Protein AF-0000000076983860 (afdb_homodimer)

Structure (mmCIF, N/CA/C/O backbone):
data_AF-0000000076983860-model_v1
#
loop_
_entity.id
_entity.type
_entity.pdbx_description
1 polymer 'HIT domain-containing protein'
#
loop_
_atom_site.group_PDB
_atom_site.id
_atom_site.type_symbol
_atom_site.label_atom_id
_atom_site.label_alt_id
_atom_site.label_comp_id
_atom_site.label_asym_id
_atom_site.label_entity_id
_atom_site.label_seq_id
_atom_site.pdbx_PDB_ins_code
_atom_site.Cartn_x
_atom_site.Cartn_y
_atom_site.Cartn_z
_atom_site.occupancy
_atom_site.B_iso_or_equiv
_atom_site.auth_seq_id
_atom_site.auth_comp_id
_atom_site.auth_asym_id
_atom_site.auth_atom_id
_atom_site.pdbx_PDB_model_num
ATOM 1 N N . MET A 1 1 ? -52.562 104.375 -36.062 1 21.78 1 MET A N 1
ATOM 2 C CA . MET A 1 1 ? -51.406 104.875 -36.75 1 21.78 1 MET A CA 1
ATOM 3 C C . MET A 1 1 ? -50.375 105.375 -35.75 1 21.78 1 MET A C 1
ATOM 5 O O . MET A 1 1 ? -49.375 106 -36.156 1 21.78 1 MET A O 1
ATOM 9 N N . ALA A 1 2 ? -50.594 105.188 -34.469 1 21.95 2 ALA A N 1
ATOM 10 C CA . ALA A 1 2 ? -49.75 106.125 -33.781 1 21.95 2 ALA A CA 1
ATOM 11 C C . ALA A 1 2 ? -48.312 105.625 -33.656 1 21.95 2 ALA A C 1
ATOM 13 O O . ALA A 1 2 ? -48.062 104.438 -33.594 1 21.95 2 ALA A O 1
ATOM 14 N N . SER A 1 3 ? -47.188 106.438 -33.625 1 19.23 3 SER A N 1
ATOM 15 C CA . SER A 1 3 ? -45.844 106.688 -34.156 1 19.23 3 SER A CA 1
ATOM 16 C C . SER A 1 3 ? -44.75 106.25 -33.188 1 19.23 3 SER A C 1
ATOM 18 O O . SER A 1 3 ? -43.656 105.938 -33.625 1 19.23 3 SER A O 1
ATOM 20 N N . ILE A 1 4 ? -44.781 106 -31.812 1 23.69 4 ILE A N 1
ATOM 21 C CA . ILE A 1 4 ? -43.781 106.812 -31.109 1 23.69 4 ILE A CA 1
ATOM 22 C C . ILE A 1 4 ? -42.438 106.062 -31.125 1 23.69 4 ILE A C 1
ATOM 24 O O . ILE A 1 4 ? -42.375 104.875 -30.797 1 23.69 4 ILE A O 1
ATOM 28 N N . GLY A 1 5 ? -41.188 106.562 -31.594 1 20.28 5 GLY A N 1
ATOM 29 C CA . GLY A 1 5 ? -39.875 106.438 -32.25 1 20.28 5 GLY A CA 1
ATOM 30 C C . GLY A 1 5 ? -38.75 106.188 -31.266 1 20.28 5 GLY A C 1
ATOM 31 O O . GLY A 1 5 ? -37.594 106.125 -31.656 1 20.28 5 GLY A O 1
ATOM 32 N N . MET A 1 6 ? -38.844 105.875 -29.953 1 19.97 6 MET A N 1
ATOM 33 C CA . MET A 1 6 ? -37.812 106.562 -29.188 1 19.97 6 MET A CA 1
ATOM 34 C C . MET A 1 6 ? -36.438 105.938 -29.469 1 19.97 6 MET A C 1
ATOM 36 O O . MET A 1 6 ? -36.312 104.688 -29.531 1 19.97 6 MET A O 1
ATOM 40 N N . SER A 1 7 ? -35.25 106.625 -29.609 1 18.78 7 SER A N 1
ATOM 41 C CA . SER A 1 7 ? -33.969 106.938 -30.25 1 18.78 7 SER A CA 1
ATOM 42 C C . SER A 1 7 ? -32.812 106.25 -29.547 1 18.78 7 SER A C 1
ATOM 44 O O . SER A 1 7 ? -32 105.625 -30.172 1 18.78 7 SER A O 1
ATOM 46 N N . CYS A 1 8 ? -32.188 106.75 -28.375 1 17.66 8 CYS A N 1
ATOM 47 C CA . CYS A 1 8 ? -30.875 107.375 -28.406 1 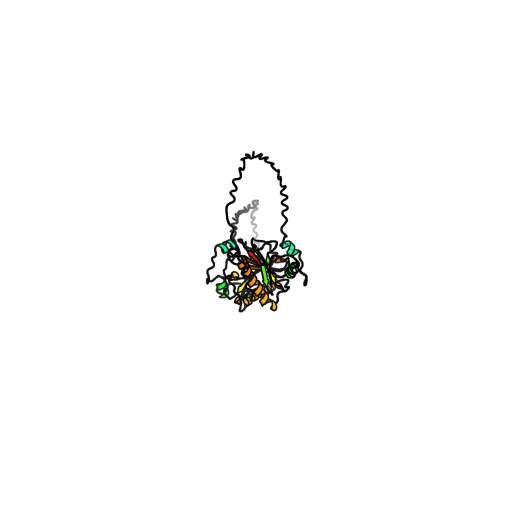17.66 8 CYS A CA 1
ATOM 48 C C . CYS A 1 8 ? -29.781 106.312 -28.172 1 17.66 8 CYS A C 1
ATOM 50 O O . CYS A 1 8 ? -28.828 106.25 -28.953 1 17.66 8 CYS A O 1
ATOM 52 N N . VAL A 1 9 ? -29.234 106 -26.812 1 20.14 9 VAL A N 1
ATOM 53 C CA . VAL A 1 9 ? -28 106.625 -26.391 1 20.14 9 VAL A CA 1
ATOM 54 C C . VAL A 1 9 ? -26.844 105.625 -26.531 1 20.14 9 VAL A C 1
ATOM 56 O O . VAL A 1 9 ? -27 104.438 -26.281 1 20.14 9 VAL A O 1
ATOM 59 N N . LYS A 1 10 ? -25.578 105.938 -27 1 18.94 10 LYS A N 1
ATOM 60 C CA . LYS A 1 10 ? -24.359 105.688 -27.75 1 18.94 10 LYS A CA 1
ATOM 61 C C . LYS A 1 10 ? -23.266 105.125 -26.828 1 18.94 10 LYS A C 1
ATOM 63 O O . LYS A 1 10 ? -22.156 104.812 -27.281 1 18.94 10 LYS A O 1
ATOM 68 N N . PHE A 1 11 ? -23.359 104.812 -25.438 1 20.78 11 PHE A N 1
ATOM 69 C CA . PHE A 1 11 ? -22.125 105.125 -24.75 1 20.78 11 PHE A CA 1
ATOM 70 C C . PHE A 1 11 ? -21.016 104.188 -25.109 1 20.78 11 PHE A C 1
ATOM 72 O O . PHE A 1 11 ? -21.234 102.938 -25.172 1 20.78 11 PHE A O 1
ATOM 79 N N . GLY A 1 12 ? -19.625 104.5 -25.5 1 19.03 12 GLY A N 1
ATOM 80 C CA . GLY A 1 12 ? -18.438 104.25 -26.312 1 19.03 12 GLY A CA 1
ATOM 81 C C . GLY A 1 12 ? -17.406 103.375 -25.641 1 19.03 12 GLY A C 1
ATOM 82 O O . GLY A 1 12 ? -16.672 102.688 -26.297 1 19.03 12 GLY A O 1
ATOM 83 N N . LYS A 1 13 ? -16.953 103.5 -24.25 1 19.94 13 LYS A N 1
ATOM 84 C CA . LYS A 1 13 ? -15.531 103.688 -24.031 1 19.94 13 LYS A CA 1
ATOM 85 C C . LYS A 1 13 ? -14.742 102.438 -24.125 1 19.94 13 LYS A C 1
ATOM 87 O O . LYS A 1 13 ? -15.273 101.312 -23.844 1 19.94 13 LYS A O 1
ATOM 92 N N . LYS A 1 14 ? -13.289 102.375 -24.422 1 21.11 14 LYS A N 1
ATOM 93 C CA . LYS A 1 14 ? -12.164 101.812 -25.156 1 21.11 14 LYS A CA 1
ATOM 94 C C . LYS A 1 14 ? -11.328 100.938 -24.266 1 21.11 14 LYS A C 1
ATOM 96 O O . LYS A 1 14 ? -10.375 100.312 -24.734 1 21.11 14 LYS A O 1
ATOM 101 N N . LEU A 1 15 ? -11.594 100.438 -22.938 1 23.38 15 LEU A N 1
ATOM 102 C CA . LEU A 1 15 ? -10.328 100.438 -22.219 1 23.38 15 LEU A CA 1
ATOM 103 C C . LEU A 1 15 ? -9.438 99.312 -22.719 1 23.38 15 LEU A C 1
ATOM 105 O O . LEU A 1 15 ? -9.914 98.188 -22.953 1 23.38 15 LEU A O 1
ATOM 109 N N . ARG A 1 16 ? -8.031 99.438 -22.859 1 21.0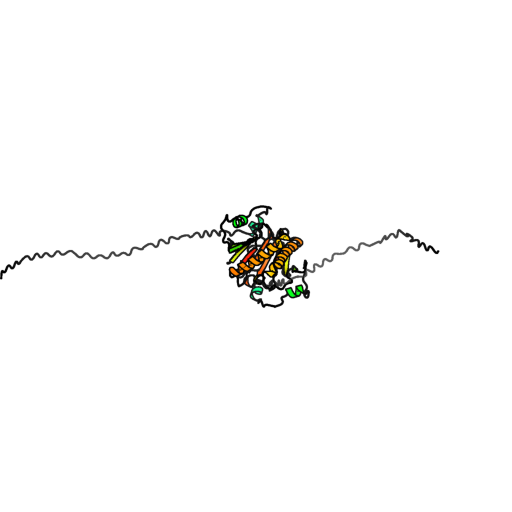6 16 ARG A N 1
ATOM 110 C CA . ARG A 1 16 ? -6.785 99.062 -23.531 1 21.06 16 ARG A CA 1
ATOM 111 C C . ARG A 1 16 ? -6.102 97.938 -22.797 1 21.06 16 ARG A C 1
ATOM 113 O O . ARG A 1 16 ? -5.008 97.5 -23.188 1 21.06 16 ARG A O 1
ATOM 120 N N . PHE A 1 17 ? -6.766 97 -22.031 1 23.41 17 PHE A N 1
ATOM 121 C CA . PHE A 1 17 ? -5.832 96.375 -21.094 1 23.41 17 PHE A CA 1
ATOM 122 C C . PHE A 1 17 ? -4.766 95.562 -21.844 1 23.41 17 PHE A C 1
ATOM 124 O O . PHE A 1 17 ? -5.066 94.875 -22.812 1 23.41 17 PHE A O 1
ATOM 131 N N . LEU A 1 18 ? -3.459 95.625 -21.375 1 22.73 18 LEU A N 1
ATOM 132 C CA . LEU A 1 18 ? -2.059 95.5 -21.766 1 22.73 18 LEU A CA 1
ATOM 133 C C . LEU A 1 18 ? -1.664 94.062 -21.828 1 22.73 18 LEU A C 1
ATOM 135 O O . LEU A 1 18 ? -2.277 93.188 -21.172 1 22.73 18 LEU A O 1
ATOM 139 N N . THR A 1 19 ? -0.428 93.625 -22.344 1 21.06 19 THR A N 1
ATOM 140 C CA . THR A 1 19 ? 0.306 92.75 -23.234 1 21.06 19 THR A CA 1
ATOM 141 C C . THR A 1 19 ? 0.943 91.625 -22.453 1 21.06 19 THR A C 1
ATOM 143 O O . THR A 1 19 ? 1.207 90.562 -23 1 21.06 19 THR A O 1
ATOM 146 N N . CYS A 1 20 ? 1.153 91.5 -21.062 1 23.62 20 CYS A N 1
ATOM 147 C CA . CYS A 1 20 ? 2.533 91.125 -20.812 1 23.62 20 CYS A CA 1
ATOM 148 C C . CYS A 1 20 ? 2.738 89.625 -21.094 1 23.62 20 CYS A C 1
ATOM 150 O O . CYS A 1 20 ? 1.884 88.812 -20.766 1 23.62 20 CYS A O 1
ATOM 152 N N . THR A 1 21 ? 3.918 89 -21.672 1 22.59 21 THR A N 1
ATOM 153 C CA . THR A 1 21 ? 4.477 87.938 -22.516 1 22.59 21 THR A CA 1
ATOM 154 C C . THR A 1 21 ? 4.781 86.688 -21.688 1 22.59 21 THR A C 1
ATOM 156 O O . THR A 1 21 ? 4.559 85.562 -22.141 1 22.59 21 THR A O 1
ATOM 159 N N . SER A 1 22 ? 5.488 86.688 -20.469 1 23.56 22 SER A N 1
ATOM 160 C CA . SER A 1 22 ? 6.715 85.875 -20.438 1 23.56 22 SER A CA 1
ATOM 161 C C . SER A 1 22 ? 6.406 84.375 -20.297 1 23.56 22 SER A C 1
ATOM 163 O O . SER A 1 22 ? 5.312 84 -19.875 1 23.56 22 SER A O 1
ATOM 165 N N . SER A 1 23 ? 7.59 83.312 -20.422 1 25.34 23 SER A N 1
ATOM 166 C CA . SER A 1 23 ? 8.086 82.062 -20.953 1 25.34 23 SER A CA 1
ATOM 167 C C . SER A 1 23 ? 7.969 80.938 -19.922 1 25.34 23 SER A C 1
ATOM 169 O O . SER A 1 23 ? 8.289 79.812 -20.203 1 25.34 23 SER A O 1
ATOM 171 N N . LEU A 1 24 ? 7.559 81.062 -18.625 1 27.59 24 LEU A N 1
ATOM 172 C CA . LEU A 1 24 ? 8.227 80.25 -17.625 1 27.59 24 LEU A CA 1
ATOM 173 C C . LEU A 1 24 ? 7.738 78.812 -17.672 1 27.59 24 LEU A C 1
ATOM 175 O O . LEU A 1 24 ? 6.762 78.438 -17.016 1 27.59 24 LEU A O 1
ATOM 179 N N . ARG A 1 25 ? 7.48 78 -18.703 1 24.89 25 ARG A N 1
ATOM 180 C CA . ARG A 1 25 ? 6.648 76.812 -18.438 1 24.89 25 ARG A CA 1
ATOM 181 C C . ARG A 1 25 ? 7.465 75.75 -17.797 1 24.89 25 ARG A C 1
ATOM 183 O O . ARG A 1 25 ? 8.008 74.875 -18.5 1 24.89 25 ARG A O 1
ATOM 190 N N . SER A 1 26 ? 8.492 76.062 -16.781 1 28.14 26 SER A N 1
ATOM 191 C CA . SER A 1 26 ? 9.398 74.938 -16.516 1 28.14 26 SER A CA 1
ATOM 192 C C . SER A 1 26 ? 8.648 73.75 -15.961 1 28.14 26 SER A C 1
ATOM 194 O O . SER A 1 26 ? 7.695 73.875 -15.195 1 28.14 26 SER A O 1
ATOM 196 N N . ILE A 1 27 ? 8.758 72.5 -16.594 1 28 27 ILE A N 1
ATOM 197 C CA . ILE A 1 27 ? 8.227 71.125 -16.578 1 28 27 ILE A CA 1
ATOM 198 C C . ILE A 1 27 ? 8.719 70.375 -15.336 1 28 27 ILE A C 1
ATOM 200 O O . ILE A 1 27 ? 9.922 70.25 -15.117 1 28 27 ILE A O 1
ATOM 204 N N . PRO A 1 28 ? 8.156 70.688 -14.117 1 26.52 28 PRO A N 1
ATOM 205 C CA . PRO A 1 28 ? 8.742 70.062 -12.914 1 26.52 28 PRO A CA 1
ATOM 206 C C . PRO A 1 28 ? 8.938 68.562 -13.039 1 26.52 28 PRO A C 1
ATOM 208 O O . PRO A 1 28 ? 8.242 67.938 -13.812 1 26.52 28 PRO A O 1
ATOM 211 N N . ILE A 1 29 ? 10.195 68 -12.719 1 28.97 29 ILE A N 1
ATOM 212 C CA . ILE A 1 29 ? 10.961 66.75 -12.594 1 28.97 29 ILE A CA 1
ATOM 213 C C . ILE A 1 29 ? 10.273 65.812 -11.602 1 28.97 29 ILE A C 1
ATOM 215 O O . ILE A 1 29 ? 10.156 66.125 -10.422 1 28.97 29 ILE A O 1
ATOM 219 N N . VAL A 1 30 ? 9.07 65.25 -11.797 1 27.11 30 VAL A N 1
ATOM 220 C CA . VAL A 1 30 ? 8.461 64.312 -10.852 1 27.11 30 VAL A CA 1
ATOM 221 C C . VAL A 1 30 ? 9.453 63.188 -10.484 1 27.11 30 VAL A C 1
ATOM 223 O O . VAL A 1 30 ? 10 62.531 -11.367 1 27.11 30 VAL A O 1
ATOM 226 N N . ASN A 1 31 ? 10.336 63.438 -9.492 1 24.97 31 ASN A N 1
ATOM 227 C CA . ASN A 1 31 ? 11.258 62.469 -8.867 1 24.97 31 ASN A CA 1
ATOM 228 C C . ASN A 1 31 ? 10.578 61.156 -8.555 1 24.97 31 ASN A C 1
ATOM 230 O O . ASN A 1 31 ? 9.547 61.125 -7.879 1 24.97 31 ASN A O 1
ATOM 234 N N . ARG A 1 32 ? 10.648 60.156 -9.516 1 26.55 32 ARG A N 1
ATOM 235 C CA . ARG A 1 32 ? 10.297 58.75 -9.391 1 26.55 32 ARG A CA 1
ATOM 236 C C . ARG A 1 32 ? 10.906 58.156 -8.125 1 26.55 32 ARG A C 1
ATOM 238 O O . ARG A 1 32 ? 12.125 58 -8.023 1 26.55 32 ARG A O 1
ATOM 245 N N . ILE A 1 33 ? 10.445 58.5 -6.926 1 27.06 33 ILE A N 1
ATOM 246 C CA . ILE A 1 33 ? 10.922 57.812 -5.73 1 27.06 33 ILE A CA 1
ATOM 247 C C . ILE A 1 33 ? 10.836 56.312 -5.941 1 27.06 33 ILE A C 1
ATOM 249 O O . ILE A 1 33 ? 9.75 55.75 -6.152 1 27.06 33 ILE A O 1
ATOM 253 N N . GLU A 1 34 ? 11.836 55.719 -6.598 1 31.39 34 GLU A N 1
ATOM 254 C CA . GLU A 1 34 ? 12.055 54.281 -6.617 1 31.39 34 GLU A CA 1
ATOM 255 C C . GLU A 1 34 ? 12.008 53.688 -5.211 1 31.39 34 GLU A C 1
ATOM 257 O O . GLU A 1 34 ? 12.836 54.031 -4.363 1 31.39 34 GLU A O 1
ATOM 262 N N . THR A 1 35 ? 10.82 53.719 -4.547 1 25.58 35 THR A N 1
ATOM 263 C CA . THR A 1 35 ? 10.766 52.906 -3.332 1 25.58 35 THR A CA 1
ATOM 264 C C . THR A 1 35 ? 11.398 51.531 -3.561 1 25.58 35 THR A C 1
ATOM 266 O O . THR A 1 35 ? 10.945 50.781 -4.418 1 25.58 35 THR A O 1
ATOM 269 N N . ILE A 1 36 ? 12.672 51.406 -3.396 1 29.05 36 ILE A N 1
ATOM 270 C CA . ILE A 1 36 ? 13.375 50.125 -3.266 1 29.05 36 ILE A CA 1
ATOM 271 C C . ILE A 1 36 ? 12.656 49.219 -2.258 1 29.05 36 ILE A C 1
ATOM 273 O O . ILE A 1 36 ? 12.648 49.531 -1.06 1 29.05 36 ILE A O 1
ATOM 277 N N . ALA A 1 37 ? 11.383 48.812 -2.557 1 28.02 37 ALA A N 1
ATOM 278 C CA . ALA A 1 37 ? 10.844 47.719 -1.737 1 28.02 37 ALA A CA 1
ATOM 279 C C . ALA A 1 37 ? 11.828 46.562 -1.636 1 28.02 37 ALA A C 1
ATOM 281 O O . ALA A 1 37 ? 12.156 45.906 -2.639 1 28.02 37 ALA A O 1
ATOM 282 N N . LYS A 1 38 ? 12.859 46.781 -0.871 1 30.7 38 LYS A N 1
ATOM 283 C CA . LYS A 1 38 ? 13.609 45.625 -0.41 1 30.7 38 LYS A CA 1
ATOM 284 C C . LYS A 1 38 ? 12.672 44.5 0.048 1 30.7 38 LYS A C 1
ATOM 286 O O . LYS A 1 38 ? 11.984 44.656 1.062 1 30.7 38 LYS A O 1
ATOM 291 N N . GLY A 1 39 ? 11.875 43.906 -0.888 1 30.27 39 GLY A N 1
ATOM 292 C CA . GLY A 1 39 ? 11.227 42.625 -0.586 1 30.27 39 GLY A CA 1
ATOM 293 C C . GLY A 1 39 ? 12.141 41.625 0.109 1 30.27 39 GLY A C 1
ATOM 294 O O . GLY A 1 39 ? 13.125 41.188 -0.474 1 30.27 39 GLY A O 1
ATOM 295 N N . SER A 1 40 ? 12.492 41.906 1.308 1 31.22 40 SER A N 1
ATOM 296 C CA . SER A 1 40 ? 13.078 40.781 2.031 1 31.22 40 SER A CA 1
ATOM 297 C C . SER A 1 40 ? 12.242 39.5 1.852 1 31.22 40 SER A C 1
ATOM 299 O O . SER A 1 40 ? 11.047 39.5 2.146 1 31.22 40 SER A O 1
ATOM 301 N N . ASN A 1 41 ? 12.375 38.75 0.742 1 35.22 41 ASN A N 1
ATOM 302 C CA . ASN A 1 41 ? 11.922 37.375 0.56 1 35.22 41 ASN A CA 1
ATOM 303 C C . ASN A 1 41 ? 12.117 36.562 1.827 1 35.22 41 ASN A C 1
ATOM 305 O O . ASN A 1 41 ? 13.227 36.094 2.105 1 35.22 41 ASN A O 1
ATOM 309 N N . PHE A 1 42 ? 11.602 37 2.938 1 32.34 42 PHE A N 1
ATOM 310 C CA . PHE A 1 42 ? 11.547 35.969 3.984 1 32.34 42 PHE A CA 1
ATOM 311 C C . PHE A 1 42 ? 10.758 34.75 3.514 1 32.34 42 PHE A C 1
ATOM 313 O O . PHE A 1 42 ? 9.523 34.781 3.504 1 32.34 42 PHE A O 1
ATOM 320 N N . ALA A 1 43 ? 11.031 34.219 2.361 1 37.59 43 ALA A N 1
ATOM 321 C CA . ALA A 1 43 ? 10.469 32.875 2.141 1 37.59 43 ALA A CA 1
ATOM 322 C C . ALA A 1 43 ? 10.539 32.031 3.412 1 37.59 43 ALA A C 1
ATOM 324 O O . ALA A 1 43 ? 11.617 31.609 3.818 1 37.59 43 ALA A O 1
ATOM 325 N N . THR A 1 44 ? 9.852 32.406 4.344 1 36.19 44 THR A N 1
ATOM 326 C CA . THR A 1 44 ? 9.641 31.391 5.371 1 36.19 44 THR A CA 1
ATOM 327 C C . THR A 1 44 ? 9.242 30.062 4.742 1 36.19 44 THR A C 1
ATOM 329 O O . THR A 1 44 ? 8.203 29.953 4.09 1 36.19 44 THR A O 1
ATOM 332 N N . LYS A 1 45 ? 10.148 29.391 4.066 1 42.81 45 LYS A N 1
ATOM 333 C CA . LYS A 1 45 ? 9.906 28 3.705 1 42.81 45 LYS A CA 1
ATOM 334 C C . LYS A 1 45 ? 9.141 27.281 4.809 1 42.81 45 LYS A C 1
ATOM 336 O O . LYS A 1 45 ? 9.695 27.016 5.883 1 42.81 45 LYS A O 1
ATOM 341 N N . THR A 1 46 ? 7.914 27.641 5.098 1 43.66 46 THR A N 1
ATOM 342 C CA . THR A 1 46 ? 7.168 26.766 5.992 1 43.66 46 THR A CA 1
ATOM 343 C C . THR A 1 46 ? 7.57 25.312 5.789 1 43.66 46 THR A C 1
ATOM 345 O O . THR A 1 46 ? 7.516 24.797 4.668 1 43.66 46 THR A O 1
ATOM 348 N N . LYS A 1 47 ? 8.5 24.828 6.398 1 49.31 47 LYS A N 1
ATOM 349 C CA . LYS A 1 47 ? 9.094 23.484 6.379 1 49.31 47 LYS A CA 1
ATOM 350 C C . LYS A 1 47 ? 8.008 22.406 6.426 1 49.31 47 LYS A C 1
ATOM 352 O O . LYS A 1 47 ? 7.223 22.359 7.375 1 49.31 47 LYS A O 1
ATOM 357 N N . LYS A 1 48 ? 7.438 21.953 5.383 1 57.88 48 LYS A N 1
ATOM 358 C CA . LYS A 1 48 ? 6.574 20.781 5.355 1 57.88 48 LYS A CA 1
ATOM 359 C C . LYS A 1 48 ? 6.996 19.75 6.41 1 57.88 48 LYS A C 1
ATOM 361 O O . LYS A 1 48 ? 8.188 19.5 6.59 1 57.88 48 LYS A O 1
ATOM 366 N N . PRO A 1 49 ? 5.965 19.453 7.297 1 62.22 49 PRO A N 1
ATOM 367 C CA . PRO A 1 49 ? 6.348 18.5 8.344 1 62.22 49 PRO A CA 1
ATOM 368 C C . PRO A 1 49 ? 7.176 17.344 7.805 1 62.22 49 PRO A C 1
ATOM 370 O O . PRO A 1 49 ? 6.898 16.828 6.715 1 62.22 49 PRO A O 1
ATOM 373 N N . ASP A 1 50 ? 8.281 17.094 8.438 1 87.75 50 ASP A N 1
ATOM 374 C CA . ASP A 1 50 ? 9.18 15.977 8.172 1 87.75 50 ASP A CA 1
ATOM 375 C C . ASP A 1 50 ? 8.578 14.656 8.648 1 87.75 50 ASP A C 1
ATOM 377 O O . ASP A 1 50 ? 8.672 14.312 9.828 1 87.75 50 ASP A O 1
ATOM 381 N N . GLU A 1 51 ? 7.742 13.984 7.801 1 89.56 51 GLU A N 1
ATOM 382 C CA . GLU A 1 51 ? 7.023 12.766 8.148 1 89.56 51 GLU A CA 1
ATOM 383 C C . GLU A 1 51 ? 7.969 11.719 8.727 1 89.56 51 GLU A C 1
ATOM 385 O O . GLU A 1 51 ? 7.574 10.922 9.586 1 89.56 51 GLU A O 1
ATOM 390 N N . VAL A 1 52 ? 9.164 11.711 8.289 1 94.25 52 VAL A N 1
ATOM 391 C CA . VAL A 1 52 ? 10.164 10.805 8.836 1 94.25 52 VAL A CA 1
ATOM 392 C C . VAL A 1 52 ? 10.43 11.148 10.305 1 94.25 52 VAL A C 1
ATOM 394 O O . VAL A 1 52 ? 10.414 10.273 11.164 1 94.25 52 VAL A O 1
ATOM 397 N N . LYS A 1 53 ? 10.625 12.445 10.562 1 93.19 53 LYS A N 1
ATOM 398 C CA . LYS A 1 53 ? 10.852 12.898 11.938 1 93.19 53 LYS A CA 1
ATOM 399 C C . LYS A 1 53 ? 9.633 12.633 12.812 1 93.19 53 LYS A C 1
ATOM 401 O O . LYS A 1 53 ? 9.766 12.203 13.961 1 93.19 53 LYS A O 1
ATOM 406 N N . ASN A 1 54 ? 8.469 12.93 12.211 1 93.56 54 ASN A N 1
ATOM 407 C CA . ASN A 1 54 ? 7.242 12.672 12.961 1 93.56 54 ASN A CA 1
ATOM 408 C C . ASN A 1 54 ? 7.117 11.203 13.352 1 93.56 54 ASN A C 1
ATOM 410 O O . ASN A 1 54 ? 6.746 10.883 14.484 1 93.56 54 ASN A O 1
ATOM 414 N N . ALA A 1 55 ? 7.426 10.281 12.484 1 94.25 55 ALA A N 1
ATOM 415 C CA . ALA A 1 55 ? 7.344 8.852 12.742 1 94.25 55 ALA A CA 1
ATOM 416 C C . ALA A 1 55 ? 8.344 8.43 13.82 1 94.25 55 ALA A C 1
ATOM 418 O O . ALA A 1 55 ? 8.078 7.512 14.602 1 94.25 55 ALA A O 1
ATOM 419 N N . GLN A 1 56 ? 9.406 9.156 13.898 1 91.31 56 GLN A N 1
ATOM 420 C CA . GLN A 1 56 ? 10.461 8.82 14.844 1 91.31 56 GLN A CA 1
ATOM 421 C C . GLN A 1 56 ? 10.141 9.359 16.234 1 91.31 56 GLN A C 1
ATOM 423 O O . GLN A 1 56 ? 10.68 8.875 17.234 1 91.31 56 GLN A O 1
ATOM 428 N N . THR A 1 57 ? 9.281 10.312 16.219 1 91.56 57 THR A N 1
ATOM 429 C CA . THR A 1 57 ? 9.039 10.977 17.5 1 91.56 57 THR A CA 1
ATOM 430 C C . THR A 1 57 ? 7.688 10.555 18.062 1 91.56 57 THR A C 1
ATOM 432 O O . THR A 1 57 ? 7.469 10.641 19.281 1 91.56 57 THR A O 1
ATOM 435 N N . THR A 1 58 ? 6.832 10.18 17.141 1 89.06 58 THR A N 1
ATOM 436 C CA . THR A 1 58 ? 5.523 9.727 17.594 1 89.06 58 THR A CA 1
ATOM 437 C C . THR A 1 58 ? 5.613 8.328 18.203 1 89.06 58 THR A C 1
ATOM 439 O O . THR A 1 58 ? 6.215 7.434 17.609 1 89.06 58 THR A O 1
ATOM 442 N N . GLN A 1 59 ? 5.059 8.148 19.406 1 83.81 59 GLN A N 1
ATOM 443 C CA . GLN A 1 59 ? 5.055 6.848 20.078 1 83.81 59 GLN A CA 1
ATOM 444 C C . GLN A 1 59 ? 3.66 6.223 20.047 1 83.81 59 GLN A C 1
ATOM 446 O O . GLN A 1 59 ? 2.674 6.895 20.359 1 83.81 59 GLN A O 1
ATOM 451 N N . PHE A 1 60 ? 3.656 5.078 19.672 1 82.5 60 PHE A N 1
ATOM 452 C CA . PHE A 1 60 ? 2.396 4.344 19.719 1 82.5 60 PHE A CA 1
ATOM 453 C C . PHE A 1 60 ? 2.021 3.986 21.141 1 82.5 60 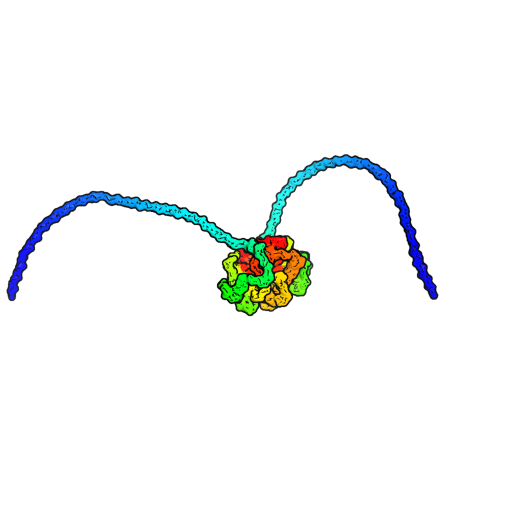PHE A C 1
ATOM 455 O O . PHE A 1 60 ? 2.82 3.393 21.875 1 82.5 60 PHE A O 1
ATOM 462 N N . LYS A 1 61 ? 0.92 4.402 21.5 1 84.5 61 LYS A N 1
ATOM 463 C CA . LYS A 1 61 ? 0.33 3.986 22.766 1 84.5 61 LYS A CA 1
ATOM 464 C C . LYS A 1 61 ? -1.043 3.355 22.562 1 84.5 61 LYS A C 1
ATOM 466 O O . LYS A 1 61 ? -1.955 4 22.031 1 84.5 61 LYS A O 1
ATOM 471 N N . PRO A 1 62 ? -1.108 2.031 22.984 1 84.06 62 PRO A N 1
ATOM 472 C CA . PRO A 1 62 ? -2.4 1.37 22.781 1 84.06 62 PRO A CA 1
ATOM 473 C C . PRO A 1 62 ? -3.562 2.145 23.406 1 84.06 62 PRO A C 1
ATOM 475 O O . PRO A 1 62 ? -3.463 2.609 24.547 1 84.06 62 PRO A O 1
ATOM 478 N N . GLY A 1 63 ? -4.559 2.357 22.594 1 82 63 GLY A N 1
ATOM 479 C CA . GLY A 1 63 ? -5.758 2.98 23.125 1 82 63 GLY A CA 1
ATOM 480 C C . GLY A 1 63 ? -5.801 4.48 22.906 1 82 63 GLY A C 1
ATOM 481 O O . GLY A 1 63 ? -6.836 5.117 23.125 1 82 63 GLY A O 1
ATOM 482 N N . ASP A 1 64 ? -4.734 5.117 22.469 1 86.69 64 ASP A N 1
ATOM 483 C CA . ASP A 1 64 ? -4.695 6.555 22.234 1 86.69 64 ASP A CA 1
ATOM 484 C C . ASP A 1 64 ? -5.562 6.941 21.031 1 86.69 64 ASP A C 1
ATOM 486 O O . ASP A 1 64 ? -5.582 6.234 20.016 1 86.69 64 ASP A O 1
ATOM 490 N N . LYS A 1 65 ? -6.258 8.031 21.297 1 88.56 65 LYS A N 1
ATOM 491 C CA . LYS A 1 65 ? -6.988 8.602 20.172 1 88.56 65 LYS A CA 1
ATOM 492 C C . LYS A 1 65 ? -6.051 9.367 19.234 1 88.56 65 LYS A C 1
ATOM 494 O O . LYS A 1 65 ? -5.07 9.969 19.688 1 88.56 65 LYS A O 1
ATOM 499 N N . THR A 1 66 ? -6.301 9.258 18 1 92.88 66 THR A N 1
ATOM 500 C CA . THR A 1 66 ? -5.547 10.016 17 1 92.88 66 THR A CA 1
ATOM 501 C C . THR A 1 66 ? -6.406 11.117 16.391 1 92.88 66 THR A C 1
ATOM 503 O O . THR A 1 66 ? -7.594 11.227 16.703 1 92.88 66 THR A O 1
ATOM 506 N N . ILE A 1 67 ? -5.84 11.953 15.625 1 91 67 ILE A N 1
ATOM 507 C CA . ILE A 1 67 ? -6.574 12.992 14.914 1 91 67 ILE A CA 1
ATOM 508 C C . ILE A 1 67 ? -7.652 12.359 14.039 1 91 67 ILE A C 1
ATOM 510 O O . ILE A 1 67 ? -8.68 12.984 13.758 1 91 67 ILE A O 1
ATOM 514 N N . PHE A 1 68 ? -7.473 11.117 13.625 1 94.75 68 PHE A N 1
ATOM 515 C CA . PHE A 1 68 ? -8.43 10.43 12.766 1 94.75 68 PHE A CA 1
ATOM 516 C C . PHE A 1 68 ? -9.695 10.078 13.539 1 94.75 68 PHE A C 1
ATOM 518 O O . PHE A 1 68 ? -10.789 10.039 12.961 1 94.75 68 PHE A O 1
ATOM 525 N N . SER A 1 69 ? -9.539 9.914 14.828 1 93.94 69 SER A N 1
ATOM 526 C CA . SER A 1 69 ? -10.719 9.734 15.664 1 93.94 69 SER A CA 1
ATOM 527 C C . SER A 1 69 ? -11.625 10.969 15.617 1 93.94 69 SER A C 1
ATOM 529 O O . SER A 1 69 ? -12.852 10.844 15.617 1 93.94 69 SER A O 1
ATOM 531 N N . LYS A 1 70 ? -11 12.07 15.547 1 94.38 70 LYS A N 1
ATOM 532 C CA . LYS A 1 70 ? -11.742 13.328 15.492 1 94.38 70 LYS A CA 1
ATOM 533 C C . LYS A 1 70 ? -12.445 13.5 14.156 1 94.38 70 LYS A C 1
ATOM 535 O O . LYS A 1 70 ? -13.531 14.078 14.086 1 94.38 70 LYS A O 1
ATOM 540 N N . ILE A 1 71 ? -11.82 13.031 13.148 1 94.62 71 ILE A N 1
ATOM 541 C CA . ILE A 1 71 ? -12.453 13.055 11.828 1 94.62 71 IL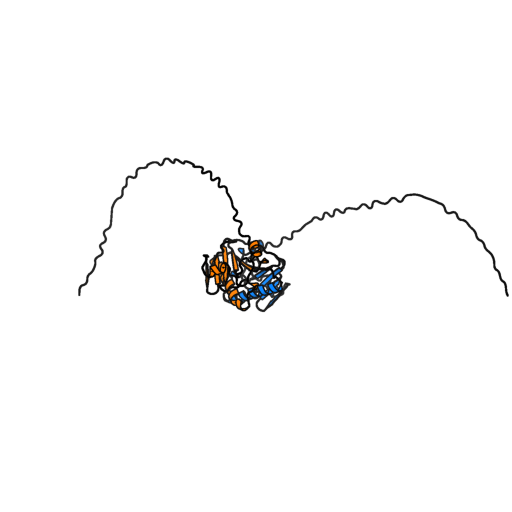E A CA 1
ATOM 542 C C . ILE A 1 71 ? -13.656 12.117 11.812 1 94.62 71 ILE A C 1
ATOM 544 O O . ILE A 1 71 ? -14.719 12.469 11.305 1 94.62 71 ILE A O 1
ATOM 548 N N . LEU A 1 72 ? -13.562 10.961 12.406 1 94.88 72 LEU A N 1
ATOM 549 C CA . LEU A 1 72 ? -14.625 9.961 12.453 1 94.88 72 LEU A CA 1
ATOM 550 C C . LEU A 1 72 ? -15.812 10.469 13.25 1 94.88 72 LEU A C 1
ATOM 552 O O . LEU A 1 72 ? -16.969 10.203 12.898 1 94.88 72 LEU A O 1
ATOM 556 N N . ASP A 1 73 ? -15.484 11.227 14.266 1 93.56 73 ASP A N 1
ATOM 557 C CA . ASP A 1 73 ? -16.578 11.719 15.094 1 93.56 73 ASP A CA 1
ATOM 558 C C . ASP A 1 73 ? -17.047 13.094 14.625 1 93.56 73 ASP A C 1
ATOM 560 O O . ASP A 1 73 ? -17.922 13.703 15.242 1 93.56 73 ASP A O 1
ATOM 564 N N . LYS A 1 74 ? -16.406 13.672 13.617 1 93.06 74 LYS A N 1
ATOM 565 C CA . LYS A 1 74 ? -16.797 14.898 12.93 1 93.06 74 LYS A CA 1
ATOM 566 C C . LYS A 1 74 ? -16.562 16.125 13.805 1 93.06 74 LYS A C 1
ATOM 568 O O . LYS A 1 74 ? -17.281 17.125 13.703 1 93.06 74 LYS A O 1
ATOM 573 N N . SER A 1 75 ? -15.586 15.969 14.641 1 93.12 75 SER A N 1
ATOM 574 C CA . SER A 1 75 ? -15.258 17.109 15.492 1 93.12 75 SER A CA 1
ATOM 575 C C . SER A 1 75 ? -14.258 18.031 14.812 1 93.12 75 SER A C 1
ATOM 577 O O . SER A 1 75 ? -14.062 19.172 15.25 1 93.12 75 SER A O 1
ATOM 579 N N . ILE A 1 76 ? -13.555 17.578 13.773 1 92.5 76 ILE A N 1
ATOM 580 C CA . ILE A 1 76 ? -12.711 18.422 12.938 1 92.5 76 ILE A CA 1
ATOM 581 C C . ILE A 1 76 ? -13.133 18.297 11.477 1 92.5 76 ILE A C 1
ATOM 583 O O . ILE A 1 76 ? -13.578 17.234 11.039 1 92.5 76 ILE A O 1
ATOM 587 N N . PRO A 1 77 ? -12.961 19.422 10.844 1 94.25 77 PRO A N 1
ATOM 588 C CA . PRO A 1 77 ? -13.367 19.375 9.438 1 94.25 77 PRO A CA 1
ATOM 589 C C . PRO A 1 77 ? -12.43 18.516 8.586 1 94.25 77 PRO A C 1
ATOM 591 O O . PRO A 1 77 ? -11.219 18.5 8.82 1 94.25 77 PRO A O 1
ATOM 594 N N . ALA A 1 78 ? -12.906 17.797 7.664 1 95.5 78 ALA A N 1
ATOM 595 C CA . ALA A 1 78 ? -12.211 17.031 6.637 1 95.5 78 ALA A CA 1
ATOM 596 C C . ALA A 1 78 ? -13.055 16.922 5.367 1 95.5 78 ALA A C 1
ATOM 598 O O . ALA A 1 78 ? -14.281 16.938 5.43 1 95.5 78 ALA A O 1
ATOM 599 N N . THR A 1 79 ? -12.43 16.938 4.234 1 97.94 79 THR A N 1
ATOM 600 C CA . THR A 1 79 ? -13.133 16.703 2.98 1 97.94 79 THR A CA 1
ATOM 601 C C . THR A 1 79 ? -13.367 15.203 2.762 1 97.94 79 THR A C 1
ATOM 603 O O . THR A 1 79 ? -12.547 14.523 2.148 1 97.94 79 THR A O 1
ATOM 606 N N . ILE A 1 80 ? -14.539 14.75 3.238 1 98.31 80 ILE A N 1
ATOM 607 C CA . ILE A 1 80 ? -14.906 13.336 3.127 1 98.31 80 ILE A CA 1
ATOM 608 C C . ILE A 1 80 ? -15.422 13.055 1.719 1 98.31 80 ILE A C 1
ATOM 610 O O . ILE A 1 80 ? -16.328 13.734 1.229 1 98.31 80 ILE A O 1
ATOM 614 N N . ILE A 1 81 ? -14.898 12.023 1.104 1 98.81 81 ILE A N 1
ATOM 615 C CA . ILE A 1 81 ? -15.242 11.766 -0.29 1 98.81 81 ILE A CA 1
ATOM 616 C C . ILE A 1 81 ? -15.859 10.375 -0.42 1 98.81 81 ILE A C 1
ATOM 618 O O . ILE A 1 81 ? -16.281 9.977 -1.507 1 98.81 81 ILE A O 1
ATOM 622 N N . TYR A 1 82 ? -15.93 9.617 0.621 1 98.88 82 TYR A N 1
ATOM 623 C CA . TYR A 1 82 ? -16.594 8.32 0.71 1 98.88 82 TYR A CA 1
ATOM 624 C C . TYR A 1 82 ? -16.969 7.996 2.152 1 98.88 82 TYR A C 1
ATOM 626 O O . TYR A 1 82 ? -16.203 8.297 3.078 1 98.88 82 TYR A O 1
ATOM 634 N N . ASP A 1 83 ? -18.078 7.391 2.336 1 98.62 83 ASP A N 1
ATOM 635 C CA . ASP A 1 83 ? -18.562 7.098 3.678 1 98.62 83 ASP A CA 1
ATOM 636 C C . ASP A 1 83 ? -19.5 5.895 3.668 1 98.62 83 ASP A C 1
ATOM 638 O O . ASP A 1 83 ? -20.562 5.922 3.023 1 98.62 83 ASP A O 1
ATOM 642 N N . ASP A 1 84 ? -19.062 4.809 4.348 1 98.5 84 ASP A N 1
ATOM 643 C CA . ASP A 1 84 ? -19.984 3.695 4.574 1 98.5 84 ASP A CA 1
ATOM 644 C C . ASP A 1 84 ? -19.844 3.15 5.992 1 98.5 84 ASP A C 1
ATOM 646 O O . ASP A 1 84 ? -19.188 3.771 6.844 1 98.5 84 ASP A O 1
ATOM 650 N N . ASN A 1 85 ? -20.453 2.066 6.32 1 98.38 85 ASN A N 1
ATOM 651 C CA . ASN A 1 85 ? -20.516 1.566 7.688 1 98.38 85 ASN A CA 1
ATOM 652 C C . ASN A 1 85 ? -19.172 0.996 8.141 1 98.38 85 ASN A C 1
ATOM 654 O O . ASN A 1 85 ? -18.938 0.801 9.336 1 98.38 85 ASN A O 1
ATOM 658 N N . LYS A 1 86 ? -18.234 0.819 7.215 1 98.75 86 LYS A N 1
ATOM 659 C CA . LYS A 1 86 ? -16.984 0.146 7.574 1 98.75 86 LYS A CA 1
ATOM 660 C C . LYS A 1 86 ? -15.805 1.112 7.523 1 98.75 86 LYS A C 1
ATOM 662 O O . LYS A 1 86 ? -14.82 0.931 8.242 1 98.75 86 LYS A O 1
ATOM 667 N N . CYS A 1 87 ? -15.883 2.137 6.637 1 98.81 87 CYS A N 1
ATOM 668 C CA . CYS A 1 87 ? -14.727 3.01 6.465 1 98.81 87 CYS A CA 1
ATOM 669 C C . CYS A 1 87 ? -15.148 4.355 5.879 1 98.81 87 CYS A C 1
ATOM 671 O O . CYS A 1 87 ? -16.297 4.543 5.504 1 98.81 87 CYS A O 1
ATOM 673 N N . ILE A 1 88 ? -14.227 5.273 5.953 1 98.75 88 ILE A N 1
ATOM 674 C CA . ILE A 1 88 ? -14.375 6.547 5.25 1 98.75 88 ILE A CA 1
ATOM 675 C C . ILE A 1 88 ? -13.117 6.832 4.43 1 98.75 88 ILE A C 1
ATOM 677 O O . ILE A 1 88 ? -12.07 6.219 4.656 1 98.75 88 ILE A O 1
ATOM 681 N N . ALA A 1 89 ? -13.266 7.695 3.457 1 98.94 89 ALA A N 1
ATOM 682 C CA . ALA A 1 89 ? -12.141 8.266 2.725 1 98.94 89 ALA A CA 1
ATOM 683 C C . ALA A 1 89 ? -12.195 9.797 2.736 1 98.94 89 ALA A C 1
ATOM 685 O O . ALA A 1 89 ? -13.281 10.383 2.648 1 98.94 89 ALA A O 1
ATOM 686 N N . PHE A 1 90 ? -11.031 10.438 2.863 1 98.81 90 PHE A N 1
ATOM 687 C CA . PHE A 1 90 ? -10.969 11.898 2.896 1 98.81 90 PHE A CA 1
ATOM 688 C C . PHE A 1 90 ? -9.656 12.398 2.311 1 98.81 90 PHE A C 1
ATOM 690 O O . PHE A 1 90 ? -8.656 11.672 2.309 1 98.81 90 PHE A O 1
ATOM 697 N N . MET A 1 91 ? -9.719 13.594 1.825 1 98.69 91 MET A N 1
ATOM 698 C CA . MET A 1 91 ? -8.539 14.18 1.201 1 98.69 91 MET A CA 1
ATOM 699 C C . MET A 1 91 ? -7.461 14.469 2.242 1 98.69 91 MET A C 1
ATOM 701 O O . MET A 1 91 ? -7.766 14.961 3.332 1 98.69 91 MET A O 1
ATOM 705 N N . ASP A 1 92 ? -6.227 14.109 1.947 1 97.69 92 ASP A N 1
ATOM 706 C CA . ASP A 1 92 ? -5.125 14.469 2.83 1 97.69 92 ASP A CA 1
ATOM 707 C C . ASP A 1 92 ? -4.891 15.977 2.83 1 97.69 92 ASP A C 1
ATOM 709 O O . ASP A 1 92 ? -4.934 16.609 1.775 1 97.69 92 ASP A O 1
ATOM 713 N N . VAL A 1 93 ? -4.57 16.5 3.896 1 94.88 93 VAL A N 1
ATOM 714 C CA . VAL A 1 93 ? -4.43 17.938 4.008 1 94.88 93 VAL A CA 1
ATOM 715 C C . VAL A 1 93 ? -3.012 18.359 3.623 1 94.88 93 VAL A C 1
ATOM 717 O O . VAL A 1 93 ? -2.736 19.531 3.414 1 94.88 93 VAL A O 1
ATOM 720 N N . THR A 1 94 ? -2.047 17.453 3.555 1 95.12 94 THR A N 1
ATOM 721 C CA . THR A 1 94 ? -0.679 17.672 3.1 1 95.12 94 THR A CA 1
ATOM 722 C C . THR A 1 94 ? -0.357 16.781 1.902 1 95.12 94 THR A C 1
ATOM 724 O O . THR A 1 94 ? 0.512 15.914 1.985 1 95.12 94 THR A O 1
ATOM 727 N N . PRO A 1 95 ? -0.983 17.062 0.848 1 97.94 95 PRO A N 1
ATOM 728 C CA . PRO A 1 95 ? -0.899 16.141 -0.296 1 97.94 95 PRO A CA 1
ATOM 729 C C . PRO A 1 95 ? 0.519 16.016 -0.847 1 97.94 95 PRO A C 1
ATOM 731 O O . PRO A 1 95 ? 1.247 17.016 -0.922 1 97.94 95 PRO A O 1
ATOM 734 N N . GLN A 1 96 ? 0.892 14.805 -1.155 1 98.12 96 GLN A N 1
ATOM 735 C CA . GLN A 1 96 ? 2.201 14.484 -1.714 1 98.12 96 GLN A CA 1
ATOM 736 C C . GLN A 1 96 ? 2.145 14.406 -3.236 1 98.12 96 GLN A C 1
ATOM 738 O O . GLN A 1 96 ? 3.164 14.164 -3.889 1 98.12 96 GLN A O 1
ATOM 743 N N . ALA A 1 97 ? 1.038 14.555 -3.883 1 98.5 97 ALA A N 1
ATOM 744 C CA . ALA A 1 97 ? 0.728 14.555 -5.309 1 98.5 97 ALA A CA 1
ATOM 745 C C . ALA A 1 97 ? -0.566 15.312 -5.59 1 98.5 97 ALA A C 1
ATOM 747 O O . ALA A 1 97 ? -1.286 15.688 -4.66 1 98.5 97 ALA A O 1
ATOM 748 N N . PRO A 1 98 ? -0.895 15.602 -6.863 1 98.75 98 PRO A N 1
ATOM 749 C CA . PRO A 1 98 ? -2.115 16.359 -7.168 1 98.75 98 PRO A CA 1
ATOM 750 C C . PRO A 1 98 ? -3.363 15.727 -6.551 1 98.75 98 PRO A C 1
ATOM 752 O O . PRO A 1 98 ? -4.27 16.438 -6.117 1 98.75 98 PRO A O 1
ATOM 755 N N . VAL A 1 99 ? -3.4 14.445 -6.543 1 98.88 99 VAL A N 1
ATOM 756 C CA . VAL A 1 99 ? -4.461 13.727 -5.84 1 98.88 99 VAL A CA 1
ATOM 757 C C . VAL A 1 99 ? -3.857 12.859 -4.738 1 98.88 99 VAL A C 1
ATOM 759 O O . VAL A 1 99 ? -2.93 12.086 -4.984 1 98.88 99 VAL A O 1
ATOM 762 N N . HIS A 1 100 ? -4.25 13.062 -3.549 1 98.94 100 HIS A N 1
ATOM 763 C CA . HIS A 1 100 ? -3.826 12.289 -2.387 1 98.94 100 HIS A CA 1
ATOM 764 C C . HIS A 1 100 ? -4.938 12.203 -1.346 1 98.94 100 HIS A C 1
ATOM 766 O O . HIS A 1 100 ? -5.332 13.219 -0.769 1 98.94 100 HIS A O 1
ATOM 772 N N . PHE A 1 101 ? -5.461 11.047 -1.156 1 98.94 101 PHE A N 1
ATOM 773 C CA . PHE A 1 101 ? -6.496 10.852 -0.145 1 98.94 101 PHE A CA 1
ATOM 774 C C . PHE A 1 101 ? -6.203 9.609 0.693 1 98.94 101 PHE A C 1
ATOM 776 O O . PHE A 1 101 ? -5.305 8.828 0.37 1 98.94 101 PHE A O 1
ATOM 783 N N . LEU A 1 102 ? -6.945 9.469 1.844 1 98.94 102 LEU A N 1
ATOM 784 C CA . LEU A 1 102 ? -6.785 8.359 2.781 1 98.94 102 LEU A CA 1
ATOM 785 C C . LEU A 1 102 ? -8.07 7.551 2.893 1 98.94 102 LEU A C 1
ATOM 787 O O . LEU A 1 102 ? -9.172 8.117 2.867 1 98.94 102 LEU A O 1
ATOM 791 N N . VAL A 1 103 ? -7.938 6.254 2.949 1 98.94 103 VAL A N 1
ATOM 792 C CA . VAL A 1 103 ? -9.023 5.355 3.332 1 98.94 103 VAL A CA 1
ATOM 793 C C . VAL A 1 103 ? -8.742 4.77 4.715 1 98.94 103 VAL A C 1
ATOM 795 O O . VAL A 1 103 ? -7.691 4.168 4.938 1 98.94 103 VAL A O 1
ATOM 798 N N . ILE A 1 104 ? -9.688 4.973 5.676 1 98.81 104 ILE A N 1
ATOM 799 C CA . ILE A 1 104 ? -9.438 4.508 7.035 1 98.81 104 ILE A CA 1
ATOM 800 C C . ILE A 1 104 ? -10.633 3.699 7.531 1 98.81 104 ILE A C 1
ATOM 802 O O . ILE A 1 104 ? -11.781 4.012 7.199 1 98.81 104 ILE A O 1
ATOM 806 N N . PRO A 1 105 ? -10.406 2.615 8.25 1 98.81 105 PRO A N 1
ATOM 807 C CA . PRO A 1 105 ? -11.508 1.88 8.883 1 98.81 105 PRO A CA 1
ATOM 808 C C . PRO A 1 105 ? -12.117 2.635 10.055 1 98.81 105 PRO A C 1
ATOM 810 O O . PRO A 1 105 ? -11.422 3.391 10.742 1 98.81 105 PRO A O 1
ATOM 813 N N . ARG A 1 106 ? -13.398 2.412 10.219 1 98.06 106 ARG A N 1
ATOM 814 C CA . ARG A 1 106 ? -14.047 2.924 11.43 1 98.06 106 ARG A CA 1
ATOM 815 C C . ARG A 1 106 ? -13.562 2.176 12.664 1 98.06 106 ARG A C 1
ATOM 817 O O . ARG A 1 106 ? -13.438 2.764 13.742 1 98.06 106 ARG A O 1
ATOM 824 N N . ARG A 1 107 ? -13.336 0.895 12.453 1 96.44 107 ARG A N 1
ATOM 825 C CA . ARG A 1 107 ? -12.719 0.122 13.531 1 96.44 107 ARG A CA 1
ATOM 826 C C . ARG A 1 107 ? -11.312 0.625 13.828 1 96.44 107 ARG A C 1
ATOM 828 O O . ARG A 1 107 ? -10.531 0.878 12.914 1 96.44 107 ARG A O 1
ATOM 835 N N . ASN A 1 108 ? -11.047 0.724 15.133 1 95.44 108 ASN A N 1
ATOM 836 C CA . ASN A 1 108 ? -9.727 1.215 15.523 1 95.44 108 ASN A CA 1
ATOM 837 C C . ASN A 1 108 ? -8.672 0.119 15.422 1 95.44 108 ASN A C 1
ATOM 839 O O . ASN A 1 108 ? -8.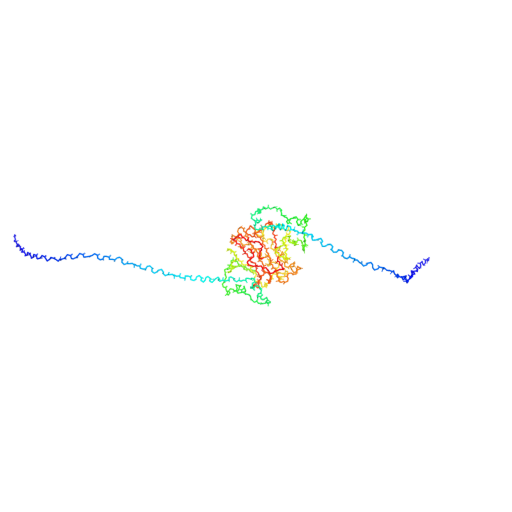547 -0.716 16.328 1 95.44 108 ASN A O 1
ATOM 843 N N . ILE A 1 109 ? -7.957 0.111 14.367 1 97.31 109 ILE A N 1
ATOM 844 C CA . ILE A 1 109 ? -6.754 -0.694 14.172 1 97.31 109 ILE A CA 1
ATOM 845 C C . ILE A 1 109 ? -5.535 0.217 14.07 1 97.31 109 ILE A C 1
ATOM 847 O O . ILE A 1 109 ? -5.352 0.905 13.062 1 97.31 109 ILE A O 1
ATOM 851 N N . PRO A 1 110 ? -4.691 0.179 14.984 1 97.75 110 PRO A N 1
ATOM 852 C CA . PRO A 1 110 ? -3.613 1.169 15.008 1 97.75 110 PRO A CA 1
ATOM 853 C C . PRO A 1 110 ? -2.602 0.966 13.883 1 97.75 110 PRO A C 1
ATOM 855 O O . PRO A 1 110 ? -2.105 1.94 13.312 1 97.75 110 PRO A O 1
ATOM 858 N N . MET A 1 111 ? -2.299 -0.333 13.617 1 98.38 111 MET A N 1
ATOM 859 C CA . MET A 1 111 ? -1.275 -0.722 12.648 1 98.38 111 MET A CA 1
ATOM 860 C C . MET A 1 111 ? -1.685 -1.988 11.898 1 98.38 111 MET A C 1
ATOM 862 O O . MET A 1 111 ? -2.35 -2.857 12.469 1 98.38 111 MET A O 1
ATOM 866 N N . ILE A 1 112 ? -1.201 -2.053 10.633 1 98.81 112 ILE A N 1
ATOM 867 C CA . ILE A 1 112 ? -1.508 -3.266 9.883 1 98.81 112 ILE A CA 1
ATOM 868 C C . ILE A 1 112 ? -0.878 -4.473 10.578 1 98.81 112 ILE A C 1
ATOM 870 O O . ILE A 1 112 ? -1.449 -5.566 10.57 1 98.81 112 ILE A O 1
ATOM 874 N N . SER A 1 113 ? 0.218 -4.273 11.312 1 98.75 113 SER A N 1
ATOM 875 C CA . SER A 1 113 ? 0.879 -5.363 12.016 1 98.75 113 SER A CA 1
ATOM 876 C C . SER A 1 113 ? 0.01 -5.895 13.156 1 98.75 113 SER A C 1
ATOM 878 O O . SER A 1 113 ? 0.229 -7.004 13.641 1 98.75 113 SER A O 1
ATOM 880 N N . LEU A 1 114 ? -0.969 -5.176 13.547 1 98.12 114 LEU A N 1
ATOM 881 C CA . LEU A 1 114 ? -1.818 -5.562 14.664 1 98.12 114 LEU A CA 1
ATOM 882 C C . LEU A 1 114 ? -3.174 -6.059 14.172 1 98.12 114 LEU A C 1
ATOM 884 O O . LEU A 1 114 ? -4.047 -6.395 14.977 1 98.12 114 LEU A O 1
ATOM 888 N N . ALA A 1 115 ? -3.396 -6.082 12.859 1 98.56 115 ALA A N 1
ATOM 889 C CA . ALA A 1 115 ? -4.617 -6.664 12.305 1 98.56 115 ALA A CA 1
ATOM 890 C C . ALA A 1 115 ? -4.711 -8.148 12.625 1 98.56 115 ALA A C 1
ATOM 892 O O . ALA A 1 115 ? -3.691 -8.844 12.695 1 98.56 115 ALA A O 1
ATOM 893 N N . GLU A 1 116 ? -5.879 -8.586 12.82 1 98.38 116 GLU A N 1
ATOM 894 C CA . GLU A 1 116 ? -6.145 -9.984 13.148 1 98.38 116 GLU A CA 1
ATOM 895 C C . GLU A 1 116 ? -6.938 -10.672 12.047 1 98.38 116 GLU A C 1
ATOM 897 O O . GLU A 1 116 ? -7.445 -10.016 11.133 1 98.38 116 GLU A O 1
ATOM 902 N N . ASP A 1 117 ? -7.055 -12.047 12.18 1 98.25 117 ASP A N 1
ATOM 903 C CA . ASP A 1 117 ? -7.754 -12.812 11.156 1 98.25 117 ASP A CA 1
ATOM 904 C C . ASP A 1 117 ? -9.188 -12.32 10.977 1 98.25 117 ASP A C 1
ATOM 906 O O . ASP A 1 117 ? -9.719 -12.336 9.867 1 98.25 117 ASP A O 1
ATOM 910 N N . GLY A 1 118 ? -9.766 -11.859 12.016 1 98.44 118 GLY A N 1
ATOM 911 C CA . GLY A 1 118 ? -11.125 -11.352 11.984 1 98.44 118 GLY A CA 1
ATOM 912 C C . GLY A 1 118 ? -11.266 -10.062 11.203 1 98.44 118 GLY A C 1
ATOM 913 O O . GLY A 1 118 ? -12.375 -9.648 10.859 1 98.44 118 GLY A O 1
ATOM 914 N N . ASP A 1 119 ? -10.117 -9.438 10.828 1 98.75 119 ASP A N 1
ATOM 915 C CA . ASP A 1 119 ? -10.117 -8.164 10.109 1 98.75 119 ASP A CA 1
ATOM 916 C C . ASP A 1 119 ? -10.047 -8.391 8.602 1 98.75 119 ASP A C 1
ATOM 918 O O . ASP A 1 119 ? -10.023 -7.43 7.824 1 98.75 119 ASP A O 1
ATOM 922 N N . LYS A 1 120 ? -10.086 -9.648 8.172 1 98.81 120 LYS A N 1
ATOM 923 C CA . LYS A 1 120 ? -9.859 -9.977 6.77 1 98.81 120 LYS A CA 1
ATOM 924 C C . LYS A 1 120 ? -10.875 -9.273 5.871 1 98.81 120 LYS A C 1
ATOM 926 O O . LYS A 1 120 ? -10.5 -8.656 4.871 1 98.81 120 LYS A O 1
ATOM 931 N N . ASP A 1 121 ? -12.148 -9.367 6.242 1 98.75 121 ASP A N 1
ATOM 932 C CA . ASP A 1 121 ? -13.219 -8.758 5.453 1 98.75 121 ASP A CA 1
ATOM 933 C C . ASP A 1 121 ? -13.039 -7.242 5.375 1 98.75 121 ASP A C 1
ATOM 935 O O . ASP A 1 121 ? -13.188 -6.648 4.305 1 98.75 121 ASP A O 1
ATOM 939 N N . LEU A 1 122 ? -12.711 -6.641 6.473 1 98.94 122 LEU A N 1
ATOM 940 C CA . LEU A 1 122 ? -12.508 -5.199 6.551 1 98.94 122 LEU A CA 1
ATOM 941 C C . LEU A 1 122 ? -11.32 -4.77 5.695 1 98.94 122 LEU A C 1
ATOM 943 O O . LEU A 1 122 ? -11.414 -3.787 4.953 1 98.94 122 LEU A O 1
ATOM 947 N N . LEU A 1 123 ? -10.258 -5.531 5.754 1 98.94 123 LEU A N 1
ATOM 948 C CA . LEU A 1 123 ? -9.055 -5.207 4.992 1 98.94 123 LEU A CA 1
ATOM 949 C C . LEU A 1 123 ? -9.328 -5.277 3.492 1 98.94 123 LEU A C 1
ATOM 951 O O . LEU A 1 123 ? -8.906 -4.402 2.738 1 98.94 123 LEU A O 1
ATOM 955 N N . GLY A 1 124 ? -10 -6.328 3.057 1 98.94 124 GLY A N 1
ATOM 956 C CA . GLY A 1 124 ? -10.406 -6.414 1.662 1 98.94 124 GLY A CA 1
ATOM 957 C C . GLY A 1 124 ? -11.305 -5.266 1.231 1 98.94 124 GLY A C 1
ATOM 958 O O . GLY A 1 124 ? -11.156 -4.742 0.125 1 98.94 124 GLY A O 1
ATOM 959 N N . HIS A 1 125 ? -12.211 -4.902 2.115 1 98.94 125 HIS A N 1
ATOM 960 C CA . HIS A 1 125 ? -13.125 -3.791 1.849 1 98.94 125 HIS A CA 1
ATOM 961 C C . HIS A 1 125 ? -12.359 -2.484 1.669 1 98.94 125 HIS A C 1
ATOM 963 O O . HIS A 1 125 ? -12.648 -1.709 0.757 1 98.94 125 HIS A O 1
ATOM 969 N N . LEU A 1 126 ? -11.375 -2.232 2.492 1 98.94 126 LEU A N 1
ATOM 970 C CA . LEU A 1 126 ? -10.578 -1.019 2.379 1 98.94 126 LEU A CA 1
ATOM 971 C C . LEU A 1 126 ? -9.906 -0.936 1.009 1 98.94 126 LEU A C 1
ATOM 973 O O . LEU A 1 126 ? -9.883 0.129 0.388 1 98.94 126 LEU A O 1
ATOM 977 N N . MET A 1 127 ? -9.406 -2.072 0.51 1 98.94 127 MET A N 1
ATOM 978 C CA . MET A 1 127 ? -8.742 -2.123 -0.787 1 98.94 127 MET A CA 1
ATOM 979 C C . MET A 1 127 ? -9.719 -1.824 -1.916 1 98.94 127 MET A C 1
ATOM 981 O O . MET A 1 127 ? -9.406 -1.068 -2.836 1 98.94 127 MET A O 1
ATOM 985 N N . LEU A 1 128 ? -10.852 -2.373 -1.828 1 98.94 128 LEU A N 1
ATOM 986 C CA . LEU A 1 128 ? -11.867 -2.15 -2.855 1 98.94 128 LEU A CA 1
ATOM 987 C C . LEU A 1 128 ? -12.336 -0.701 -2.848 1 98.94 128 LEU A C 1
ATOM 989 O O . LEU A 1 128 ? -12.57 -0.114 -3.908 1 98.94 128 LEU A O 1
ATOM 993 N N . VAL A 1 129 ? -12.492 -0.123 -1.672 1 98.94 129 VAL A N 1
ATOM 994 C CA . VAL A 1 129 ? -12.891 1.277 -1.571 1 98.94 129 VAL A CA 1
ATOM 995 C C . VAL A 1 129 ? -11.789 2.17 -2.145 1 98.94 129 VAL A C 1
ATOM 997 O O . VAL A 1 129 ? -12.078 3.131 -2.863 1 98.94 129 VAL A O 1
ATOM 1000 N N . ALA A 1 130 ? -10.547 1.825 -1.851 1 98.94 130 ALA A N 1
ATOM 1001 C CA . ALA A 1 130 ? -9.422 2.602 -2.371 1 98.94 130 ALA A CA 1
ATOM 1002 C C . ALA A 1 130 ? -9.469 2.682 -3.893 1 98.94 130 ALA A C 1
ATOM 1004 O O . ALA A 1 130 ? -9.359 3.77 -4.469 1 98.94 130 ALA A O 1
ATOM 1005 N N . LYS A 1 131 ? -9.625 1.516 -4.531 1 98.75 131 LYS A N 1
ATOM 1006 C CA . LYS A 1 131 ? -9.625 1.54 -5.992 1 98.75 131 LYS A CA 1
ATOM 1007 C C . LYS A 1 131 ? -10.867 2.244 -6.527 1 98.75 131 LYS A C 1
ATOM 1009 O O . LYS A 1 131 ? -10.805 2.938 -7.547 1 98.75 131 LYS A O 1
ATOM 1014 N N . LYS A 1 132 ? -12.023 2.061 -5.879 1 98.88 132 LYS A N 1
ATOM 1015 C CA . LYS A 1 132 ? -13.25 2.723 -6.301 1 98.88 132 LYS A CA 1
ATOM 1016 C C . LYS A 1 132 ? -13.102 4.238 -6.262 1 98.88 132 LYS A C 1
ATOM 1018 O O . LYS A 1 132 ? -13.445 4.926 -7.227 1 98.88 132 LYS A O 1
ATOM 1023 N N . VAL A 1 133 ? -12.656 4.738 -5.172 1 98.94 133 VAL A N 1
ATOM 1024 C CA . VAL A 1 133 ? -12.516 6.18 -4.984 1 98.94 133 VAL A CA 1
ATOM 1025 C C . VAL A 1 133 ? -11.438 6.723 -5.918 1 98.94 133 VAL A C 1
ATOM 1027 O O . VAL A 1 133 ? -11.555 7.84 -6.43 1 98.94 133 VAL A O 1
ATOM 1030 N N . ALA A 1 134 ? -10.383 5.922 -6.16 1 98.94 134 ALA A N 1
ATOM 1031 C CA . ALA A 1 134 ? -9.367 6.32 -7.137 1 98.94 134 ALA A CA 1
ATOM 1032 C C . ALA A 1 134 ? -9.984 6.551 -8.508 1 98.94 134 ALA A C 1
ATOM 1034 O O . ALA A 1 134 ? -9.641 7.512 -9.203 1 98.94 134 ALA A O 1
ATOM 1035 N N . GLU A 1 135 ? -10.867 5.641 -8.859 1 98.88 135 GLU A N 1
ATOM 1036 C CA . GLU A 1 135 ? -11.586 5.797 -10.125 1 98.88 135 GLU A CA 1
ATOM 1037 C C . GLU A 1 135 ? -12.438 7.066 -10.117 1 98.88 135 GLU A C 1
ATOM 1039 O O . GLU A 1 135 ? -12.438 7.82 -11.094 1 98.88 135 GLU A O 1
ATOM 1044 N N . GLU A 1 136 ? -13.102 7.328 -9.078 1 98.88 136 GLU A N 1
ATOM 1045 C CA . GLU A 1 136 ? -13.953 8.508 -8.938 1 98.88 136 GLU A CA 1
ATOM 1046 C C . GLU A 1 136 ? -13.125 9.789 -8.992 1 98.88 136 GLU A C 1
ATOM 1048 O O . GLU A 1 136 ? -13.617 10.828 -9.438 1 98.88 136 GLU A O 1
ATOM 1053 N N . GLN A 1 137 ? -11.898 9.742 -8.516 1 98.88 137 GLN A N 1
ATOM 1054 C CA . GLN A 1 137 ? -10.984 10.883 -8.539 1 98.88 137 GLN A CA 1
ATOM 1055 C C . GLN A 1 137 ? -10.25 10.977 -9.867 1 98.88 137 GLN A C 1
ATOM 1057 O O . GLN A 1 137 ? -9.312 11.766 -10.016 1 98.88 137 GLN A O 1
ATOM 1062 N N . LYS A 1 138 ? -10.57 10.094 -10.789 1 98.69 138 LYS A N 1
ATOM 1063 C CA . LYS A 1 138 ? -10.117 10.117 -12.18 1 98.69 138 LYS A CA 1
ATOM 1064 C C . LYS A 1 138 ? -8.617 9.859 -12.281 1 98.69 138 LYS A C 1
ATOM 1066 O O . LYS A 1 138 ? -7.914 10.555 -13.016 1 98.69 138 LYS A O 1
ATOM 1071 N N . LEU A 1 139 ? -8.172 8.961 -11.5 1 98.81 139 LEU A N 1
ATOM 1072 C CA . LEU A 1 139 ? -6.777 8.547 -11.594 1 98.81 139 LEU A CA 1
ATOM 1073 C C . LEU A 1 139 ? -6.59 7.492 -12.672 1 98.81 139 LEU A C 1
ATOM 1075 O O . LEU A 1 139 ? -6.066 6.406 -12.406 1 98.81 139 LEU A O 1
ATOM 1079 N N . ASP A 1 140 ? -6.816 7.852 -13.883 1 98.19 140 ASP A N 1
ATOM 1080 C CA . ASP A 1 140 ? -6.926 6.941 -15.016 1 98.19 140 ASP A CA 1
ATOM 1081 C C . ASP A 1 140 ? -5.547 6.461 -15.469 1 98.19 140 ASP A C 1
ATOM 1083 O O . ASP A 1 140 ? -5.414 5.355 -16 1 98.19 140 ASP A O 1
ATOM 1087 N N . LYS A 1 141 ? -4.512 7.266 -15.227 1 98.06 141 LYS A N 1
ATOM 1088 C CA . LYS A 1 141 ? -3.184 6.91 -15.719 1 98.06 141 LYS A CA 1
ATOM 1089 C C . LYS A 1 141 ? -2.418 6.086 -14.688 1 98.06 141 LYS A C 1
ATOM 1091 O O . LYS A 1 141 ? -1.309 5.621 -14.953 1 98.06 141 LYS A O 1
ATOM 1096 N N . GLY A 1 142 ? -3.035 6.012 -13.453 1 98.56 142 GLY A N 1
ATOM 1097 C CA . GLY A 1 142 ? -2.406 5.207 -12.414 1 98.56 142 GLY A CA 1
ATOM 1098 C C . GLY A 1 142 ? -2.271 5.934 -11.094 1 98.56 142 GLY A C 1
ATOM 1099 O O . GLY A 1 142 ? -2.58 7.125 -11 1 98.56 142 GLY A O 1
ATOM 1100 N N . TYR A 1 143 ? -1.916 5.195 -10.102 1 98.88 143 TYR A N 1
ATOM 1101 C CA . TYR A 1 143 ? -1.762 5.664 -8.734 1 98.88 143 TYR A CA 1
ATOM 1102 C C . TYR A 1 143 ? -1.033 4.633 -7.883 1 98.88 143 TYR A C 1
ATOM 1104 O O . TYR A 1 143 ? -0.66 3.564 -8.375 1 98.88 143 TYR A O 1
ATOM 1112 N N . ARG A 1 144 ? -0.778 4.984 -6.645 1 98.94 144 ARG A N 1
ATOM 1113 C CA . ARG A 1 144 ? -0.081 4.125 -5.695 1 98.94 144 ARG A CA 1
ATOM 1114 C C . ARG A 1 144 ? -0.844 4.031 -4.379 1 98.94 144 ARG A C 1
ATOM 1116 O O . ARG A 1 144 ? -1.325 5.043 -3.861 1 98.94 144 ARG A O 1
ATOM 1123 N N . LEU A 1 145 ? -1.083 2.795 -3.896 1 98.94 145 LEU A N 1
ATOM 1124 C CA . LEU A 1 145 ? -1.524 2.596 -2.521 1 98.94 145 LEU A CA 1
ATOM 1125 C C . LEU A 1 145 ? -0.332 2.418 -1.588 1 98.94 145 LEU A C 1
ATOM 1127 O O . LEU A 1 145 ? 0.615 1.698 -1.912 1 98.94 145 LEU A O 1
ATOM 1131 N N . VAL A 1 146 ? -0.341 3.094 -0.44 1 98.94 146 VAL A N 1
ATOM 1132 C CA . VAL A 1 146 ? 0.744 3.008 0.532 1 98.94 146 VAL A CA 1
ATOM 1133 C C . VAL A 1 146 ? 0.17 2.807 1.932 1 98.94 146 VAL A C 1
ATOM 1135 O O . VAL A 1 146 ? -0.76 3.51 2.334 1 98.94 146 VAL A O 1
ATOM 1138 N N . ILE A 1 147 ? 0.616 1.847 2.613 1 98.94 147 ILE A N 1
ATOM 1139 C CA . ILE A 1 147 ? 0.352 1.662 4.035 1 98.94 147 ILE A CA 1
ATOM 1140 C C . ILE A 1 147 ? 1.665 1.708 4.816 1 98.94 147 ILE A C 1
ATOM 1142 O O . ILE A 1 147 ? 2.539 0.86 4.621 1 98.94 147 ILE A O 1
ATOM 1146 N N . ASN A 1 148 ? 1.794 2.695 5.672 1 98.88 148 ASN A N 1
ATOM 1147 C CA . ASN A 1 148 ? 2.939 2.803 6.57 1 98.88 148 ASN A CA 1
ATOM 1148 C C . ASN A 1 148 ? 2.688 2.082 7.891 1 98.88 148 ASN A C 1
ATOM 1150 O O . ASN A 1 148 ? 1.601 2.188 8.461 1 98.88 148 ASN A O 1
ATOM 1154 N N . ASN A 1 149 ? 3.656 1.308 8.266 1 98.81 149 ASN A N 1
ATOM 1155 C CA . ASN A 1 149 ? 3.566 0.588 9.531 1 98.81 149 ASN A CA 1
ATOM 1156 C C . ASN A 1 149 ? 4.785 0.85 10.414 1 98.81 149 ASN A C 1
ATOM 1158 O O . ASN A 1 149 ? 5.914 0.561 10.023 1 98.81 149 ASN A O 1
ATOM 1162 N N . GLY A 1 150 ? 4.609 1.463 11.555 1 98.25 150 GLY A N 1
ATOM 1163 C CA . GLY A 1 150 ? 5.688 1.662 12.508 1 98.25 150 GLY A CA 1
ATOM 1164 C C . GLY A 1 150 ? 6.66 2.748 12.094 1 98.25 150 GLY A C 1
ATOM 1165 O O . GLY A 1 150 ? 6.465 3.4 11.062 1 98.25 150 GLY A O 1
ATOM 1166 N N . GLU A 1 151 ? 7.688 2.895 12.906 1 97.94 151 GLU A N 1
ATOM 1167 C CA . GLU A 1 151 ? 8.672 3.959 12.758 1 97.94 151 GLU A CA 1
ATOM 1168 C C . GLU A 1 151 ? 9.391 3.869 11.414 1 97.94 151 GLU A C 1
ATOM 1170 O O . GLU A 1 151 ? 9.43 4.844 10.664 1 97.94 151 GLU A O 1
ATOM 1175 N N . HIS A 1 152 ? 9.852 2.717 11.055 1 98.44 152 HIS A N 1
ATOM 1176 C CA . HIS A 1 152 ? 10.609 2.543 9.828 1 98.44 152 HIS A CA 1
ATOM 1177 C C . HIS A 1 152 ? 9.734 2.779 8.594 1 98.44 152 HIS A C 1
ATOM 1179 O O . HIS A 1 152 ? 10.227 3.232 7.559 1 98.44 152 HIS A O 1
ATOM 1185 N N . GLY A 1 153 ? 8.453 2.529 8.727 1 98.5 153 GLY A N 1
ATOM 1186 C CA . GLY A 1 153 ? 7.535 2.762 7.621 1 98.5 153 GLY A CA 1
ATOM 1187 C C . GLY A 1 153 ? 7.109 4.211 7.492 1 98.5 153 GLY A C 1
ATOM 1188 O O . GLY A 1 153 ? 6.406 4.574 6.551 1 98.5 153 GLY A O 1
ATOM 1189 N N . CYS A 1 154 ? 7.461 5.027 8.469 1 98.38 154 CYS A N 1
ATOM 1190 C CA . CYS A 1 154 ? 7.129 6.445 8.523 1 98.38 154 CYS A CA 1
ATOM 1191 C C . CYS A 1 154 ? 5.688 6.652 8.977 1 98.38 154 CYS A C 1
ATOM 1193 O O . CYS A 1 154 ? 5.016 7.578 8.516 1 98.38 154 CYS A O 1
ATOM 1195 N N . GLN A 1 155 ? 5.223 5.742 9.773 1 98.12 155 GLN A N 1
ATOM 1196 C CA . GLN A 1 155 ? 3.889 5.949 10.336 1 98.12 155 GLN A CA 1
ATOM 1197 C C . GLN A 1 155 ? 3.918 6.984 11.453 1 98.12 155 GLN A C 1
ATOM 1199 O O . GLN A 1 155 ? 4.645 6.82 12.438 1 98.12 155 GLN A O 1
ATOM 1204 N N . SER A 1 156 ? 3.066 8.023 11.289 1 96.06 156 SER A N 1
ATOM 1205 C CA . SER A 1 156 ? 3.031 9.07 12.312 1 96.06 156 SER A CA 1
ATOM 1206 C C . SER A 1 156 ? 1.652 9.164 12.953 1 96.06 156 SER A C 1
ATOM 1208 O O . SER A 1 156 ? 1.483 9.836 13.977 1 96.06 156 SER A O 1
ATOM 1210 N N . VAL A 1 157 ? 0.704 8.625 12.367 1 96.38 157 VAL A N 1
ATOM 1211 C CA . VAL A 1 157 ? -0.638 8.484 12.93 1 96.38 157 VAL A CA 1
ATOM 1212 C C . VAL A 1 157 ? -0.97 7.008 13.125 1 96.38 157 VAL A C 1
ATOM 1214 O O . VAL A 1 157 ? -0.988 6.238 12.164 1 96.38 157 VAL A O 1
ATOM 1217 N N . TYR A 1 158 ? -1.199 6.656 14.328 1 96.94 158 TYR A N 1
ATOM 1218 C CA . TYR A 1 158 ? -1.373 5.242 14.641 1 96.94 158 TYR A CA 1
ATOM 1219 C C . TYR A 1 158 ? -2.844 4.848 14.578 1 96.94 158 TYR A C 1
ATOM 1221 O O . TYR A 1 158 ? -3.438 4.477 15.594 1 96.94 158 TYR A O 1
ATOM 1229 N N . HIS A 1 159 ? -3.383 4.949 13.477 1 97.94 159 HIS A N 1
ATOM 1230 C CA . HIS A 1 159 ? -4.645 4.461 12.938 1 97.94 159 HIS A CA 1
ATOM 1231 C C . HIS A 1 159 ? -4.469 3.963 11.5 1 97.94 159 HIS A C 1
ATOM 1233 O O . HIS A 1 159 ? -4.094 4.73 10.617 1 97.94 159 HIS A O 1
ATOM 1239 N N . LEU A 1 160 ? -4.711 2.658 11.336 1 98.44 160 LEU A N 1
ATOM 1240 C CA . LEU A 1 160 ? -4.492 2.074 10.016 1 98.44 160 LEU A CA 1
ATOM 1241 C C . LEU A 1 160 ? -5.133 2.932 8.93 1 98.44 160 LEU A C 1
ATOM 1243 O O . LEU A 1 160 ? -6.281 3.365 9.07 1 98.44 160 LEU A O 1
ATOM 1247 N N . HIS A 1 161 ? -4.371 3.24 7.891 1 98.81 161 HIS A N 1
ATOM 1248 C CA . HIS A 1 161 ? -4.922 3.986 6.766 1 98.81 161 HIS A CA 1
ATOM 1249 C C . HIS A 1 161 ? -4.16 3.686 5.477 1 98.81 161 HIS A C 1
ATOM 1251 O O . HIS A 1 161 ? -2.947 3.459 5.508 1 98.81 161 HIS A O 1
ATOM 1257 N N . ILE A 1 162 ? -4.879 3.639 4.371 1 98.94 162 ILE A N 1
ATOM 1258 C CA . ILE A 1 162 ? -4.324 3.494 3.029 1 98.94 162 ILE A CA 1
ATOM 1259 C C . ILE A 1 162 ? -4.191 4.867 2.373 1 98.94 162 ILE A C 1
ATOM 1261 O O . ILE A 1 162 ? -5.188 5.566 2.18 1 98.94 162 ILE A O 1
ATOM 1265 N N . HIS A 1 163 ? -2.947 5.273 2.092 1 98.94 163 HIS A N 1
ATOM 1266 C CA . HIS A 1 163 ? -2.74 6.41 1.206 1 98.94 163 HIS A CA 1
ATOM 1267 C C . HIS A 1 163 ? -3.018 6.039 -0.247 1 98.94 163 HIS A C 1
ATOM 1269 O O . HIS A 1 163 ? -2.543 5.008 -0.729 1 98.94 163 HIS A O 1
ATOM 1275 N N . VAL A 1 164 ? -3.773 6.797 -0.91 1 99 164 VAL A N 1
ATOM 1276 C CA . VAL A 1 164 ? -3.908 6.711 -2.359 1 99 164 VAL A CA 1
ATOM 1277 C C . VAL A 1 164 ? -3.342 7.973 -3.006 1 99 164 VAL A C 1
ATOM 1279 O O . VAL A 1 164 ? -3.828 9.078 -2.756 1 99 164 VAL A O 1
ATOM 1282 N N . ILE A 1 165 ? -2.289 7.797 -3.777 1 98.94 165 ILE A N 1
ATOM 1283 C CA . ILE A 1 165 ? -1.512 8.914 -4.297 1 98.94 165 ILE A CA 1
ATOM 1284 C C . ILE A 1 165 ? -1.425 8.82 -5.82 1 98.94 165 ILE A C 1
ATOM 1286 O O . ILE A 1 165 ? -1.061 7.773 -6.363 1 98.94 165 ILE A O 1
ATOM 1290 N N . GLY A 1 166 ? -1.803 9.883 -6.523 1 98.81 166 GLY A N 1
ATOM 1291 C CA . GLY A 1 166 ? -1.779 9.883 -7.98 1 98.81 166 GLY A CA 1
ATOM 1292 C C . GLY A 1 166 ? -1.949 11.258 -8.578 1 98.81 166 GLY A C 1
ATOM 1293 O O . GLY A 1 166 ? -1.826 12.266 -7.879 1 98.81 166 GLY A O 1
ATOM 1294 N N . GLY A 1 167 ? -2.135 11.289 -9.867 1 98.75 167 GLY A N 1
ATOM 1295 C CA . GLY A 1 167 ? -2.287 12.531 -10.594 1 98.75 167 GLY A CA 1
ATOM 1296 C C . GLY A 1 167 ? -0.984 13.047 -11.18 1 98.75 167 GLY A C 1
ATOM 1297 O O . GLY A 1 167 ? -0.939 14.148 -11.742 1 98.75 167 GLY A O 1
ATOM 1298 N N . ARG A 1 168 ? 0.063 12.328 -11.039 1 98.44 168 ARG A N 1
ATOM 1299 C CA . ARG A 1 168 ? 1.38 12.562 -11.625 1 98.44 168 ARG A CA 1
ATOM 1300 C C . ARG A 1 168 ? 2.166 11.258 -11.742 1 98.44 168 ARG A C 1
ATOM 1302 O O . ARG A 1 168 ? 1.805 10.25 -11.133 1 98.44 168 ARG A O 1
ATOM 1309 N N . GLN A 1 169 ? 3.207 11.289 -12.562 1 98.44 169 GLN A N 1
ATOM 1310 C CA . GLN A 1 169 ? 4.148 10.18 -12.57 1 98.44 169 GLN A CA 1
ATOM 1311 C C . GLN A 1 169 ? 4.895 10.086 -11.242 1 98.44 169 GLN A C 1
ATOM 1313 O O . GLN A 1 169 ? 5.629 11 -10.867 1 98.44 169 GLN A O 1
ATOM 1318 N N . LEU A 1 170 ? 4.668 9.016 -10.578 1 98.38 170 LEU A N 1
ATOM 1319 C CA . LEU A 1 170 ? 5.375 8.805 -9.32 1 98.38 170 LEU A CA 1
ATOM 1320 C C . LEU A 1 170 ? 6.754 8.203 -9.562 1 98.38 170 LEU A C 1
ATOM 1322 O O . LEU A 1 170 ? 7.031 7.691 -10.648 1 98.38 170 LEU A O 1
ATOM 1326 N N . GLY A 1 171 ? 7.574 8.328 -8.508 1 97.56 171 GLY A N 1
ATOM 1327 C CA . GLY A 1 171 ? 8.938 7.816 -8.602 1 97.56 171 GLY A CA 1
ATOM 1328 C C . GLY A 1 171 ? 9.109 6.461 -7.941 1 97.56 171 GLY A C 1
ATOM 1329 O O . GLY A 1 171 ? 8.195 5.965 -7.281 1 97.56 171 GLY A O 1
ATOM 1330 N N . TRP A 1 172 ? 10.234 5.902 -8.094 1 96.94 172 TRP A N 1
ATOM 1331 C CA . TRP A 1 172 ? 10.703 4.656 -7.496 1 96.94 172 TRP A CA 1
ATOM 1332 C C . TRP A 1 172 ? 12.172 4.75 -7.117 1 96.94 172 TRP A C 1
ATOM 1334 O O . TRP A 1 172 ? 12.984 5.27 -7.883 1 96.94 172 TRP A O 1
ATOM 1344 N N . PRO A 1 173 ? 12.562 4.34 -5.984 1 97.31 173 PRO A N 1
ATOM 1345 C CA . PRO A 1 173 ? 11.805 3.58 -4.984 1 97.31 173 PRO A CA 1
ATOM 1346 C C . PRO A 1 173 ? 10.781 4.434 -4.246 1 97.31 173 PRO A C 1
ATOM 1348 O O . PRO A 1 173 ? 10.781 5.66 -4.383 1 97.31 173 PRO A O 1
ATOM 1351 N N . PRO A 1 174 ? 9.867 3.814 -3.541 1 97.75 174 PRO A N 1
ATOM 1352 C CA . PRO A 1 174 ? 8.82 4.547 -2.832 1 97.75 174 PRO A CA 1
ATOM 1353 C C . PRO A 1 174 ? 9.273 5.059 -1.467 1 97.75 174 PRO A C 1
ATOM 1355 O O . PRO A 1 174 ? 8.586 4.855 -0.465 1 97.75 174 PRO A O 1
ATOM 1358 N N . GLY A 1 175 ? 10.359 5.816 -1.399 1 93.69 175 GLY A N 1
ATOM 1359 C CA . GLY A 1 175 ? 10.883 6.383 -0.17 1 93.69 175 GLY A CA 1
ATOM 1360 C C . GLY A 1 175 ? 11.984 5.539 0.457 1 93.69 175 GLY A C 1
ATOM 1361 O O . GLY A 1 175 ? 12.188 4.391 0.061 1 93.69 175 GLY A O 1
ATOM 1362 N N . MET B 1 1 ? 15.43 -77.5 20.406 1 18.56 1 MET B N 1
ATOM 1363 C CA . MET B 1 1 ? 15.531 -76.812 21.703 1 18.56 1 MET B CA 1
ATOM 1364 C C . MET B 1 1 ? 16.578 -75.75 21.656 1 18.56 1 MET B C 1
ATOM 1366 O O . MET B 1 1 ? 16.828 -75.062 22.672 1 18.56 1 MET B O 1
ATOM 1370 N N . ALA B 1 2 ? 17.609 -75.5 20.578 1 20.97 2 ALA B N 1
ATOM 1371 C CA . ALA B 1 2 ? 19.016 -75.125 20.656 1 20.97 2 ALA B CA 1
ATOM 1372 C C . ALA B 1 2 ? 19.141 -73.562 20.781 1 20.97 2 ALA B C 1
ATOM 1374 O O . ALA B 1 2 ? 18.547 -72.875 20 1 20.97 2 ALA B O 1
ATOM 1375 N N . SER B 1 3 ? 19.797 -72.875 21.984 1 21.16 3 SER B N 1
ATOM 1376 C CA . SER B 1 3 ? 19.938 -71.625 22.766 1 21.16 3 SER B CA 1
ATOM 1377 C C . SER B 1 3 ? 21.172 -70.875 22.359 1 21.16 3 SER B C 1
ATOM 1379 O O . SER B 1 3 ? 22.266 -71.125 22.875 1 21.16 3 SER B O 1
ATOM 1381 N N . ILE B 1 4 ? 21.578 -70.438 21.078 1 26.28 4 ILE B N 1
ATOM 1382 C CA . ILE B 1 4 ? 22.844 -69.938 20.531 1 26.28 4 ILE B CA 1
ATOM 1383 C C . ILE B 1 4 ? 23.141 -68.562 21.094 1 26.28 4 ILE B C 1
ATOM 1385 O O . ILE B 1 4 ? 22.422 -67.562 20.812 1 26.28 4 ILE B O 1
ATOM 1389 N N . GLY B 1 5 ? 23.922 -68.188 22.406 1 21.59 5 GLY B N 1
ATOM 1390 C CA . GLY B 1 5 ? 24.188 -67.062 23.266 1 21.59 5 GLY B CA 1
ATOM 1391 C C . GLY B 1 5 ? 25.453 -66.312 22.875 1 21.59 5 GLY B C 1
ATOM 1392 O O . GLY B 1 5 ? 26.562 -66.875 22.953 1 21.59 5 GLY B O 1
ATOM 1393 N N . MET B 1 6 ? 25.703 -65.375 21.719 1 21.55 6 MET B N 1
ATOM 1394 C CA . MET B 1 6 ? 26.875 -64.812 21.062 1 21.55 6 MET B CA 1
ATOM 1395 C C . MET B 1 6 ? 27.484 -63.719 21.953 1 21.55 6 MET B C 1
ATOM 1397 O O . MET B 1 6 ? 26.812 -62.75 22.344 1 21.55 6 MET B O 1
ATOM 1401 N N . SER B 1 7 ? 28.812 -63.844 22.719 1 18.89 7 SER B N 1
ATOM 1402 C CA . SER B 1 7 ? 29.516 -63.156 23.812 1 18.89 7 SER B CA 1
ATOM 1403 C C . SER B 1 7 ? 30.5 -62.125 23.266 1 18.89 7 SER B C 1
ATOM 1405 O O . SER B 1 7 ? 31.375 -62.438 22.453 1 18.89 7 SER B O 1
ATOM 1407 N N . CYS B 1 8 ? 30.391 -60.625 23.109 1 19.92 8 CYS B N 1
ATOM 1408 C CA . CYS B 1 8 ? 31 -59.438 22.547 1 19.92 8 CYS B CA 1
ATOM 1409 C C . CYS B 1 8 ? 32.188 -58.969 23.391 1 19.92 8 CYS B C 1
ATOM 1411 O O . CYS B 1 8 ? 32 -58.562 24.531 1 19.92 8 CYS B O 1
ATOM 1413 N N . VAL B 1 9 ? 33.562 -59.344 23.141 1 18.73 9 VAL B N 1
ATOM 1414 C CA . VAL B 1 9 ? 34.688 -59.125 24.031 1 18.73 9 VAL B CA 1
ATOM 1415 C C . VAL B 1 9 ? 35.312 -57.781 23.75 1 18.73 9 VAL B C 1
ATOM 1417 O O . VAL B 1 9 ? 35.312 -57.281 22.609 1 18.73 9 VAL B O 1
ATOM 1420 N N . LYS B 1 10 ? 36.156 -56.812 24.781 1 18.97 10 LYS B N 1
ATOM 1421 C CA . LYS B 1 10 ? 36.438 -55.469 25.312 1 18.97 10 LYS B CA 1
ATOM 1422 C C . LYS B 1 10 ? 37.844 -55.031 24.953 1 18.97 10 LYS B C 1
ATOM 1424 O O . LYS B 1 10 ? 38.312 -53.969 25.406 1 18.97 10 LYS B O 1
ATOM 1429 N N . PHE B 1 11 ? 38.75 -55.375 23.812 1 19.75 11 PHE B N 1
ATOM 1430 C CA . PHE B 1 11 ? 40.188 -55.188 24.078 1 19.75 11 PHE B CA 1
ATOM 1431 C C . PHE B 1 11 ? 40.594 -53.75 23.906 1 19.75 11 PHE B C 1
ATOM 1433 O O . PHE B 1 11 ? 40.281 -53.125 22.891 1 19.75 11 PHE B O 1
ATOM 1440 N N . GLY B 1 12 ? 41.438 -52.719 24.828 1 17.7 12 GLY B N 1
ATOM 1441 C CA . GLY B 1 12 ? 41.719 -51.406 25.344 1 17.7 12 GLY B CA 1
ATOM 1442 C C . GLY B 1 12 ? 42.906 -50.719 24.688 1 17.7 12 GLY B C 1
ATOM 1443 O O . GLY B 1 12 ? 42.812 -49.625 24.172 1 17.7 12 GLY B O 1
ATOM 1444 N N . LYS B 1 13 ? 44.406 -50.625 25.172 1 19.95 13 LYS B N 1
ATOM 1445 C CA . LYS B 1 13 ? 45.094 -49.5 25.766 1 19.95 13 LYS B CA 1
ATOM 1446 C C . LYS B 1 13 ? 46.031 -48.812 24.75 1 19.95 13 LYS B C 1
ATOM 1448 O O . LYS B 1 13 ? 45.938 -47.594 24.531 1 19.95 13 LYS B O 1
ATOM 1453 N N . LYS B 1 14 ? 47.594 -48.906 24.656 1 21.28 14 LYS B N 1
ATOM 1454 C CA . LYS B 1 14 ? 48.625 -48 25.172 1 21.28 14 LYS B CA 1
ATOM 1455 C C . LYS B 1 14 ? 49.438 -47.406 24.031 1 21.28 14 LYS B C 1
ATOM 1457 O O . LYS B 1 14 ? 50.406 -46.656 24.281 1 21.28 14 LYS B O 1
ATOM 1462 N N . LEU B 1 15 ? 49.375 -47.375 22.641 1 23.91 15 LEU B N 1
ATOM 1463 C CA . LEU B 1 15 ? 50.594 -47.281 21.875 1 23.91 15 LEU B CA 1
ATOM 1464 C C . LEU B 1 15 ? 51.125 -45.844 21.875 1 23.91 15 LEU B C 1
ATOM 1466 O O . LEU B 1 15 ? 50.406 -44.906 21.5 1 23.91 15 LEU B O 1
ATOM 1470 N N . ARG B 1 16 ? 52.344 -45.406 22.578 1 23.36 16 ARG B N 1
ATOM 1471 C CA . ARG B 1 16 ? 53.094 -44.219 22.984 1 23.36 16 ARG B CA 1
ATOM 1472 C C . ARG B 1 16 ? 53.906 -43.656 21.812 1 23.36 16 ARG B C 1
ATOM 1474 O O . ARG B 1 16 ? 54.75 -44.344 21.25 1 23.36 16 ARG B O 1
ATOM 1481 N N . PHE B 1 17 ? 53.406 -42.531 20.969 1 21.55 17 PHE B N 1
ATOM 1482 C CA . PHE B 1 17 ? 53.75 -41.844 19.734 1 21.55 17 PHE B CA 1
ATOM 1483 C C . PHE B 1 17 ? 54.906 -40.875 19.938 1 21.55 17 PHE B C 1
ATOM 1485 O O . PHE B 1 17 ? 54.719 -39.781 20.484 1 21.55 17 PHE B O 1
ATOM 1492 N N . LEU B 1 18 ? 56.125 -41.125 20.438 1 28.02 18 LEU B N 1
ATOM 1493 C CA . LEU B 1 18 ? 56.906 -40 20.891 1 28.02 18 LEU B CA 1
ATOM 1494 C C . LEU B 1 18 ? 57.656 -39.344 19.719 1 28.02 18 LEU B C 1
ATOM 1496 O O . LEU B 1 18 ? 58.594 -39.906 19.172 1 28.02 18 LEU B O 1
ATOM 1500 N N . THR B 1 19 ? 57 -38.875 18.516 1 22.36 19 THR B N 1
ATOM 1501 C CA . THR B 1 19 ? 57.719 -38.531 17.281 1 22.36 19 THR B CA 1
ATOM 1502 C C . THR B 1 19 ? 58.5 -37.25 17.453 1 22.36 19 THR B C 1
ATOM 1504 O O . THR B 1 19 ? 58.156 -36.375 18.25 1 22.36 19 THR B O 1
ATOM 1507 N N . CYS B 1 20 ? 59.938 -37.156 17.094 1 25.98 20 CYS B N 1
ATOM 1508 C CA . CYS B 1 20 ? 61.188 -36.406 17.172 1 25.98 20 CYS B CA 1
ATOM 1509 C C . CYS B 1 20 ? 61.156 -35.156 16.297 1 25.98 20 CYS B C 1
ATOM 1511 O O . CYS B 1 20 ? 62.188 -34.594 15.984 1 25.98 20 CYS B O 1
ATOM 1513 N N . THR B 1 21 ? 60 -34.312 16 1 24.84 21 THR B N 1
ATOM 1514 C CA . THR B 1 21 ? 59.844 -33.531 14.789 1 24.84 21 THR B CA 1
ATOM 1515 C C . THR B 1 21 ? 60.719 -32.25 14.859 1 24.84 21 THR B C 1
ATOM 1517 O O . THR B 1 21 ? 60.688 -31.531 15.859 1 24.84 21 THR B O 1
ATOM 1520 N N . SER B 1 22 ? 61.969 -32.25 14.227 1 25.98 22 SER B N 1
ATOM 1521 C CA . SER B 1 22 ? 63.062 -31.312 14.039 1 25.98 22 SER B CA 1
ATOM 1522 C C . SER B 1 22 ? 62.562 -30 13.43 1 25.98 22 SER B C 1
ATOM 1524 O O . SER B 1 22 ? 61.625 -30 12.648 1 25.98 22 SER B O 1
ATOM 1526 N N . SER B 1 23 ? 63.031 -28.719 13.977 1 26.02 23 SER B N 1
ATOM 1527 C CA . SER B 1 23 ? 62.688 -27.312 14.078 1 26.02 23 SER B CA 1
ATOM 1528 C C . SER B 1 23 ? 63.125 -26.547 12.836 1 26.02 23 SER B C 1
ATOM 1530 O O . SER B 1 23 ? 64.25 -26.172 12.711 1 26.02 23 SER B O 1
ATOM 1532 N N . LEU B 1 24 ? 62.906 -26.906 11.555 1 29.06 24 LEU B N 1
ATOM 1533 C CA . LEU B 1 24 ? 63.375 -26.188 10.375 1 29.06 24 LEU B CA 1
ATOM 1534 C C . LEU B 1 24 ? 62.812 -24.766 10.336 1 29.06 24 LEU B C 1
ATOM 1536 O O . LEU B 1 24 ? 61.594 -24.578 10.281 1 29.06 24 LEU B O 1
ATOM 1540 N N . ARG B 1 25 ? 63.594 -23.734 10.891 1 25.61 25 ARG B N 1
ATOM 1541 C CA . ARG B 1 25 ? 63.25 -22.328 11 1 25.61 25 ARG B CA 1
ATOM 1542 C C . ARG B 1 25 ? 63.094 -21.688 9.625 1 25.61 25 ARG B C 1
ATOM 1544 O O . ARG B 1 25 ? 63.969 -21.828 8.766 1 25.61 25 ARG B O 1
ATOM 1551 N N . SER B 1 26 ? 61.781 -21.406 9.117 1 25.38 26 SER B N 1
ATOM 1552 C CA . SER B 1 26 ? 61.031 -20.953 7.953 1 25.38 26 SER B CA 1
ATOM 1553 C C . SER B 1 26 ? 61.438 -19.531 7.57 1 25.38 26 SER B C 1
ATOM 1555 O O . SER B 1 26 ? 61.344 -18.609 8.391 1 25.38 26 SER B O 1
ATOM 1557 N N . ILE B 1 27 ? 62.562 -19.312 6.93 1 30.7 27 ILE B N 1
ATOM 1558 C CA . ILE B 1 27 ? 63.031 -18.016 6.445 1 30.7 27 ILE B CA 1
ATOM 1559 C C . ILE B 1 27 ? 61.938 -17.359 5.598 1 30.7 27 ILE B C 1
ATOM 1561 O O . ILE B 1 27 ? 61.406 -17.984 4.66 1 30.7 27 ILE B O 1
ATOM 1565 N N . PRO B 1 28 ? 61.219 -16.297 6.129 1 25.55 28 PRO B N 1
ATOM 1566 C CA . PRO B 1 28 ? 60.031 -15.68 5.598 1 25.55 28 PRO B CA 1
ATOM 1567 C C . PRO B 1 28 ? 60.281 -14.867 4.328 1 25.55 28 PRO B C 1
ATOM 1569 O O . PRO B 1 28 ? 61.094 -13.945 4.34 1 25.55 28 PRO B O 1
ATOM 1572 N N . ILE B 1 29 ? 60.656 -15.461 3.139 1 27.97 29 ILE B N 1
ATOM 1573 C CA . ILE B 1 29 ? 60.844 -14.688 1.918 1 27.97 29 ILE B CA 1
ATOM 1574 C C . ILE B 1 29 ? 59.594 -13.867 1.629 1 27.97 29 ILE B C 1
ATOM 1576 O O . ILE B 1 29 ? 58.531 -14.422 1.368 1 27.97 29 ILE B O 1
ATOM 1580 N N . VAL B 1 30 ? 59.25 -12.781 2.314 1 26.3 30 VAL B N 1
ATOM 1581 C CA . VAL B 1 30 ? 58.062 -11.969 2.109 1 26.3 30 VAL B CA 1
ATOM 1582 C C . VAL B 1 30 ? 58.094 -11.312 0.729 1 26.3 30 VAL B C 1
ATOM 1584 O O . VAL B 1 30 ? 58.938 -10.438 0.477 1 26.3 30 VAL B O 1
ATOM 1587 N N . ASN B 1 31 ? 58.344 -12.07 -0.398 1 25.64 31 ASN B N 1
ATOM 1588 C CA . ASN B 1 31 ? 58.25 -11.359 -1.669 1 25.64 31 ASN B CA 1
ATOM 1589 C C . ASN B 1 31 ? 56.938 -10.594 -1.789 1 25.64 31 ASN B C 1
ATOM 1591 O O . ASN B 1 31 ? 55.875 -11.172 -1.655 1 25.64 31 ASN B O 1
ATOM 1595 N N . ARG B 1 32 ? 56.938 -9.281 -1.339 1 24.89 32 ARG B N 1
ATOM 1596 C CA . ARG B 1 32 ? 55.812 -8.336 -1.497 1 24.89 32 ARG B CA 1
ATOM 1597 C C . ARG B 1 32 ? 55.406 -8.219 -2.959 1 24.89 32 ARG B C 1
ATOM 1599 O O . ARG B 1 32 ? 56.125 -7.641 -3.773 1 24.89 32 ARG B O 1
ATOM 1606 N N . ILE B 1 33 ? 55 -9.258 -3.674 1 26.48 33 ILE B N 1
ATOM 1607 C CA . ILE B 1 33 ? 54.406 -9.023 -4.992 1 26.48 33 ILE B CA 1
ATOM 1608 C C . ILE B 1 33 ? 53.312 -7.953 -4.898 1 26.48 33 ILE B C 1
ATOM 1610 O O . ILE B 1 33 ? 52.312 -8.156 -4.238 1 26.48 33 ILE B O 1
ATOM 1614 N N . GLU B 1 34 ? 53.75 -6.684 -4.863 1 29.14 34 GLU B N 1
ATOM 1615 C CA . GLU B 1 34 ? 52.781 -5.602 -5.062 1 29.14 34 GLU B CA 1
ATOM 1616 C C . GLU B 1 34 ? 52 -5.797 -6.355 1 29.14 34 GLU B C 1
ATOM 1618 O O . GLU B 1 34 ? 52.562 -5.797 -7.445 1 29.14 34 GLU B O 1
ATOM 1623 N N . THR B 1 35 ? 51.125 -6.863 -6.441 1 25.02 35 THR B N 1
ATOM 1624 C CA . THR B 1 35 ? 50.188 -6.859 -7.543 1 25.02 35 THR B CA 1
ATOM 1625 C C . THR B 1 35 ? 49.531 -5.488 -7.684 1 25.02 35 THR B C 1
ATOM 1627 O O . THR B 1 35 ? 48.969 -4.953 -6.715 1 25.02 35 THR B O 1
ATOM 1630 N N . ILE B 1 36 ? 50 -4.645 -8.555 1 29.59 36 ILE B N 1
ATOM 1631 C CA . ILE B 1 36 ? 49.438 -3.43 -9.102 1 29.59 36 ILE B CA 1
ATOM 1632 C C . ILE B 1 36 ? 47.969 -3.686 -9.484 1 29.59 36 ILE B C 1
ATOM 1634 O O . ILE B 1 36 ? 47.688 -4.414 -10.438 1 29.59 36 ILE B O 1
ATOM 1638 N N . ALA B 1 37 ? 47.125 -4.09 -8.562 1 23.88 37 ALA B N 1
ATOM 1639 C CA . ALA B 1 37 ? 45.719 -4.121 -8.914 1 23.88 37 ALA B CA 1
ATOM 1640 C C . ALA B 1 37 ? 45.219 -2.748 -9.383 1 23.88 37 ALA B C 1
ATOM 1642 O O . ALA B 1 37 ? 45.031 -1.844 -8.562 1 23.88 37 ALA B O 1
ATOM 1643 N N . LYS B 1 38 ? 46 -2.1 -10.234 1 30.58 38 LYS B N 1
ATOM 1644 C CA . LYS B 1 38 ? 45.219 -1.015 -10.805 1 30.58 38 LYS B CA 1
ATOM 1645 C C . LYS B 1 38 ? 43.844 -1.514 -11.266 1 30.58 38 LYS B C 1
ATOM 1647 O O . LYS B 1 38 ? 43.75 -2.258 -12.242 1 30.58 38 LYS B O 1
ATOM 1652 N N . GLY B 1 39 ? 43.094 -2.064 -10.305 1 27.31 39 GLY B N 1
ATOM 1653 C CA . GLY B 1 39 ? 41.719 -2.309 -10.688 1 27.31 39 GLY B CA 1
ATOM 1654 C C . GLY B 1 39 ? 41.094 -1.139 -11.414 1 27.31 39 GLY B C 1
ATOM 1655 O O . GLY B 1 39 ? 41.094 -0.009 -10.914 1 27.31 39 GLY B O 1
ATOM 1656 N N . SER B 1 40 ? 41.375 -1.044 -12.688 1 31.83 40 SER B N 1
ATOM 1657 C CA . SER B 1 40 ? 40.406 -0.23 -13.43 1 31.83 40 SER B CA 1
ATOM 1658 C C . SER B 1 40 ? 39 -0.443 -12.922 1 31.83 40 SER B C 1
ATOM 1660 O O . SER B 1 40 ? 38.469 -1.567 -12.922 1 31.83 40 SER B O 1
ATOM 1662 N N . ASN B 1 41 ? 38.75 0.147 -11.789 1 31.44 41 ASN B N 1
ATOM 1663 C CA . ASN B 1 41 ? 37.344 0.232 -11.336 1 31.44 41 ASN B CA 1
ATOM 1664 C C . ASN B 1 41 ? 36.406 0.597 -12.484 1 31.44 41 ASN B C 1
ATOM 1666 O O . ASN B 1 41 ? 36.406 1.74 -12.945 1 31.44 41 ASN B O 1
ATOM 1670 N N . PHE B 1 42 ? 36.438 -0.134 -13.578 1 32.62 42 PHE B N 1
ATOM 1671 C CA . PHE B 1 42 ? 35.25 0.043 -14.398 1 32.62 42 PHE B CA 1
ATOM 1672 C C . PHE B 1 42 ? 34 -0.079 -13.547 1 32.62 42 PHE B C 1
ATOM 1674 O O . PHE B 1 42 ? 33.594 -1.186 -13.18 1 32.62 42 PHE B O 1
ATOM 1681 N N . ALA B 1 43 ? 33.812 0.664 -12.539 1 32.03 43 ALA B N 1
ATOM 1682 C CA . ALA B 1 43 ? 32.5 0.709 -11.953 1 32.03 43 ALA B CA 1
ATOM 1683 C C . ALA B 1 43 ? 31.422 0.788 -13.039 1 32.03 43 ALA B C 1
ATOM 1685 O O . ALA B 1 43 ? 31.266 1.818 -13.695 1 32.03 43 ALA B O 1
ATOM 1686 N N . THR B 1 44 ? 31.391 -0.15 -13.906 1 33.66 44 THR B N 1
ATOM 1687 C CA . THR B 1 44 ? 30.125 -0.184 -14.633 1 33.66 44 THR B CA 1
ATOM 1688 C C . THR B 1 44 ? 28.953 -0.037 -13.68 1 33.66 44 THR B C 1
ATOM 1690 O O . THR B 1 44 ? 28.734 -0.889 -12.812 1 33.66 44 THR B O 1
ATOM 1693 N N . LYS B 1 45 ? 28.656 1.069 -13.18 1 37.34 45 LYS B N 1
ATOM 1694 C CA . LYS B 1 45 ? 27.375 1.312 -12.523 1 37.34 45 LYS B CA 1
ATOM 1695 C C . LYS B 1 45 ? 26.25 0.56 -13.227 1 37.34 45 LYS B C 1
ATOM 1697 O O . LYS B 1 45 ? 25.891 0.884 -14.359 1 37.34 45 LYS B O 1
ATOM 1702 N N . THR B 1 46 ? 26.219 -0.815 -13.305 1 35.25 46 THR B N 1
ATOM 1703 C CA . THR B 1 46 ? 24.984 -1.431 -13.773 1 35.25 46 THR B CA 1
ATOM 1704 C C . THR B 1 46 ? 23.781 -0.592 -13.367 1 35.25 46 THR B C 1
ATOM 1706 O O . THR B 1 46 ? 23.562 -0.341 -12.18 1 35.25 46 THR B O 1
ATOM 1709 N N . LYS B 1 47 ? 23.359 0.278 -14.102 1 46.03 47 LYS B N 1
ATOM 1710 C CA . LYS B 1 47 ? 22.219 1.177 -13.906 1 46.03 47 LYS B CA 1
ATOM 1711 C C . LYS B 1 47 ? 20.984 0.409 -13.453 1 46.03 47 LYS B C 1
ATOM 1713 O O . LYS B 1 47 ? 20.547 -0.53 -14.125 1 46.03 47 LYS B O 1
ATOM 1718 N N . LYS B 1 48 ? 20.719 0.186 -12.203 1 57.03 48 LYS B N 1
ATOM 1719 C CA . LYS B 1 48 ? 19.453 -0.345 -11.703 1 57.03 48 LYS B CA 1
ATOM 1720 C C . LYS B 1 48 ? 18.297 0.048 -12.609 1 57.03 48 LYS B C 1
ATOM 1722 O O . LYS B 1 48 ? 18.219 1.19 -13.07 1 57.03 48 LYS B O 1
ATOM 1727 N N . PRO B 1 49 ? 17.594 -1.072 -13.125 1 59.41 49 PRO B N 1
ATOM 1728 C CA . PRO B 1 49 ? 16.469 -0.712 -14 1 59.41 49 PRO B CA 1
ATOM 1729 C C . PRO B 1 49 ? 15.664 0.475 -13.469 1 59.41 49 PRO B C 1
ATOM 1731 O O . PRO B 1 49 ? 15.422 0.574 -12.266 1 59.41 49 PRO B O 1
ATOM 1734 N N . ASP B 1 50 ? 15.461 1.409 -14.297 1 88.12 50 ASP B N 1
ATOM 1735 C CA . ASP B 1 50 ? 14.641 2.588 -14.039 1 88.12 50 ASP B CA 1
ATOM 1736 C C . ASP B 1 50 ? 13.156 2.229 -14.016 1 88.12 50 ASP B C 1
ATOM 1738 O O . ASP B 1 50 ? 12.523 2.117 -15.062 1 88.12 50 ASP B O 1
ATOM 1742 N N . GLU B 1 51 ? 12.633 1.785 -12.859 1 89.62 51 GLU B N 1
ATOM 1743 C CA . GLU B 1 51 ? 11.25 1.328 -12.719 1 89.62 51 GLU B CA 1
ATOM 1744 C C . GLU B 1 51 ? 10.266 2.348 -13.289 1 89.62 51 GLU B C 1
ATOM 1746 O O . GLU B 1 51 ? 9.211 1.978 -13.805 1 89.62 51 GLU B O 1
ATOM 1751 N N . VAL B 1 52 ? 10.586 3.559 -13.203 1 94.25 52 VAL B N 1
ATOM 1752 C CA . VAL B 1 52 ? 9.75 4.605 -13.789 1 94.25 52 VAL B CA 1
ATOM 1753 C C . VAL B 1 52 ? 9.711 4.438 -15.312 1 94.25 52 VAL B C 1
ATOM 1755 O O . VAL B 1 52 ? 8.641 4.453 -15.914 1 94.25 52 VAL B O 1
ATOM 1758 N N . LYS B 1 53 ? 10.875 4.234 -15.906 1 93.25 53 LYS B N 1
ATOM 1759 C CA . LYS B 1 53 ? 10.953 4.023 -17.344 1 93.25 53 LYS B CA 1
ATOM 1760 C C . LYS B 1 53 ? 10.25 2.736 -17.766 1 93.25 53 LYS B C 1
ATOM 1762 O O . LYS B 1 53 ? 9.539 2.705 -18.766 1 93.25 53 LYS B O 1
ATOM 1767 N N . ASN B 1 54 ? 10.5 1.697 -16.953 1 93.44 54 ASN B N 1
ATOM 1768 C CA . ASN B 1 54 ? 9.836 0.433 -17.234 1 93.44 54 ASN B CA 1
ATOM 1769 C C . ASN B 1 54 ? 8.32 0.584 -17.234 1 93.44 54 ASN B C 1
ATOM 1771 O O . ASN B 1 54 ? 7.629 0.061 -18.109 1 93.44 54 ASN B O 1
ATOM 1775 N N . ALA B 1 55 ? 7.738 1.305 -16.297 1 94.56 55 ALA B N 1
ATOM 1776 C CA . ALA B 1 55 ? 6.293 1.511 -16.203 1 94.56 55 ALA B CA 1
ATOM 1777 C C . ALA B 1 55 ? 5.77 2.316 -17.375 1 94.56 55 ALA B C 1
ATOM 1779 O O . ALA B 1 55 ? 4.637 2.109 -17.828 1 94.56 55 ALA B O 1
ATOM 1780 N N . GLN B 1 56 ? 6.625 3.121 -17.922 1 91.69 56 GLN B N 1
ATOM 1781 C CA . GLN B 1 56 ? 6.219 3.984 -19.031 1 91.69 56 GLN B CA 1
ATOM 1782 C C . GLN B 1 56 ? 6.277 3.238 -20.359 1 91.69 56 GLN B C 1
ATOM 1784 O O . GLN B 1 56 ? 5.633 3.643 -21.328 1 91.69 56 GLN B O 1
ATOM 1789 N N . THR B 1 57 ? 7.051 2.172 -20.328 1 91.69 57 THR B N 1
ATOM 1790 C CA . THR B 1 57 ? 7.27 1.494 -21.609 1 91.69 57 THR B CA 1
ATOM 1791 C C . THR B 1 57 ? 6.48 0.188 -21.672 1 91.69 57 THR B C 1
ATOM 1793 O O . THR B 1 57 ? 6.176 -0.311 -22.75 1 91.69 57 THR B O 1
ATOM 1796 N N . THR B 1 58 ? 6.238 -0.298 -20.469 1 89.44 58 THR B N 1
ATOM 1797 C CA . THR B 1 58 ? 5.461 -1.532 -20.438 1 89.44 58 THR B CA 1
ATOM 1798 C C . THR B 1 58 ? 3.988 -1.252 -20.703 1 89.44 58 THR B C 1
ATOM 1800 O O . THR B 1 58 ? 3.408 -0.329 -20.141 1 89.44 58 THR B O 1
ATOM 1803 N N . GLN B 1 59 ? 3.402 -1.997 -21.641 1 84.25 59 GLN B N 1
ATOM 1804 C CA . GLN B 1 59 ? 1.989 -1.842 -21.969 1 84.25 59 GLN B CA 1
ATOM 1805 C C . GLN B 1 59 ? 1.166 -3 -21.406 1 84.25 59 GLN B C 1
ATOM 1807 O O . GLN B 1 59 ? 1.56 -4.16 -21.531 1 84.25 59 GLN B O 1
ATOM 1812 N N . PHE B 1 60 ? 0.182 -2.656 -20.797 1 83.31 60 PHE B N 1
ATOM 1813 C CA . PHE B 1 60 ? -0.735 -3.678 -20.312 1 83.31 60 PHE B CA 1
ATOM 1814 C C . PHE B 1 60 ? -1.542 -4.277 -21.453 1 83.31 60 PHE B C 1
ATOM 1816 O O . PHE B 1 60 ? -2.166 -3.549 -22.234 1 83.31 60 PHE B O 1
ATOM 1823 N N . LYS B 1 61 ? -1.443 -5.469 -21.562 1 85.19 61 LYS B N 1
ATOM 1824 C CA . LYS B 1 61 ? -2.299 -6.219 -22.484 1 85.19 61 LYS B CA 1
ATOM 1825 C C . LYS B 1 61 ? -3.07 -7.309 -21.75 1 85.19 61 LYS B C 1
ATOM 1827 O O . LYS B 1 61 ? -2.469 -8.203 -21.141 1 85.19 61 LYS B O 1
ATOM 1832 N N . PRO B 1 62 ? -4.445 -7.16 -21.844 1 84.56 62 PRO B N 1
ATOM 1833 C CA . PRO B 1 62 ? -5.23 -8.172 -21.141 1 84.56 62 PRO B CA 1
ATOM 1834 C C . PRO B 1 62 ? -4.879 -9.594 -21.562 1 84.56 62 PRO B C 1
ATOM 1836 O O . PRO B 1 62 ? -4.746 -9.875 -22.75 1 84.56 62 PRO B O 1
ATOM 1839 N N . GLY B 1 63 ? -4.617 -10.406 -20.562 1 82.88 63 GLY B N 1
ATOM 1840 C CA . GLY B 1 63 ? -4.391 -11.805 -20.859 1 82.88 63 GLY B CA 1
ATOM 1841 C C . GLY B 1 63 ? -2.92 -12.164 -20.984 1 82.88 63 GLY B C 1
ATOM 1842 O O . GLY B 1 63 ? -2.561 -13.336 -21.031 1 82.88 63 GLY B O 1
ATOM 1843 N N . ASP B 1 64 ? -2.029 -11.203 -21.016 1 87 64 ASP B N 1
ATOM 1844 C CA . ASP B 1 64 ? -0.596 -11.461 -21.125 1 87 64 ASP B CA 1
ATOM 1845 C C . ASP B 1 64 ? -0.05 -12.094 -19.859 1 87 64 ASP B C 1
ATOM 1847 O O . ASP B 1 64 ? -0.437 -11.711 -18.75 1 87 64 ASP B O 1
ATOM 1851 N N . LYS B 1 65 ? 0.78 -13.055 -20.141 1 89.25 65 LYS B N 1
ATOM 1852 C CA . LYS B 1 65 ? 1.509 -13.625 -19.016 1 89.25 65 LYS B CA 1
ATOM 1853 C C . LYS B 1 65 ? 2.658 -12.719 -18.594 1 89.25 65 LYS B C 1
ATOM 1855 O O . LYS B 1 65 ? 3.258 -12.031 -19.422 1 89.25 65 LYS B O 1
ATOM 1860 N N . THR B 1 66 ? 2.881 -12.656 -17.344 1 93.31 66 THR B N 1
ATOM 1861 C CA . THR B 1 66 ? 4.008 -11.898 -16.812 1 93.31 66 THR B CA 1
ATOM 1862 C C . THR B 1 66 ? 5.074 -12.836 -16.25 1 93.31 66 THR B C 1
ATOM 1864 O O . THR B 1 66 ? 4.887 -14.055 -16.234 1 93.31 66 THR B O 1
ATOM 1867 N N . ILE B 1 67 ? 6.16 -12.328 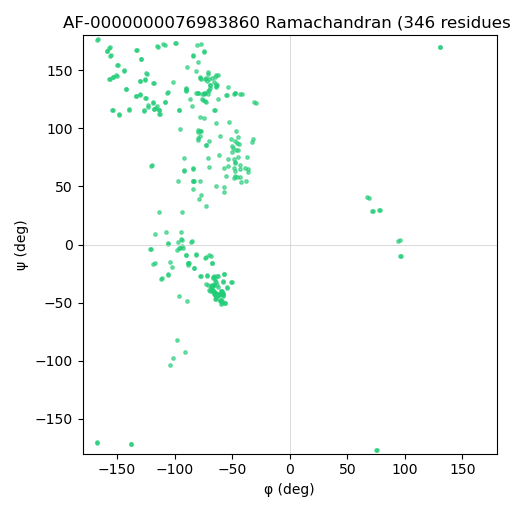-15.898 1 91.25 67 ILE B N 1
ATOM 1868 C CA . ILE B 1 67 ? 7.219 -13.109 -15.266 1 91.25 67 ILE B CA 1
ATOM 1869 C C . ILE B 1 67 ? 6.684 -13.773 -14 1 91.25 67 ILE B C 1
ATOM 1871 O O . ILE B 1 67 ? 7.176 -14.828 -13.594 1 91.25 67 ILE B O 1
ATOM 1875 N N . PHE B 1 68 ? 5.66 -13.219 -13.375 1 95.06 68 PHE B N 1
ATOM 1876 C CA . PHE B 1 68 ? 5.094 -13.766 -12.148 1 95.06 68 PHE B CA 1
ATOM 1877 C C . PHE B 1 68 ? 4.328 -15.055 -12.43 1 95.06 68 PHE B C 1
ATOM 1879 O O . PHE B 1 68 ? 4.273 -15.945 -11.586 1 95.06 68 PHE B O 1
ATOM 1886 N N . SER B 1 69 ? 3.844 -15.156 -13.648 1 94.44 69 SER B N 1
ATOM 1887 C CA . SER B 1 69 ? 3.24 -16.422 -14.055 1 94.44 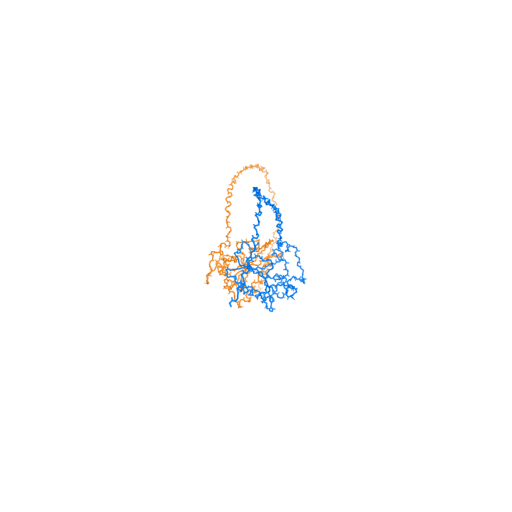69 SER B CA 1
ATOM 1888 C C . SER B 1 69 ? 4.266 -17.547 -14.039 1 94.44 69 SER B C 1
ATOM 1890 O O . SER B 1 69 ? 3.941 -18.688 -13.664 1 94.44 69 SER B O 1
ATOM 1892 N N . LYS B 1 70 ? 5.434 -17.203 -14.375 1 94.5 70 LYS B N 1
ATOM 1893 C CA 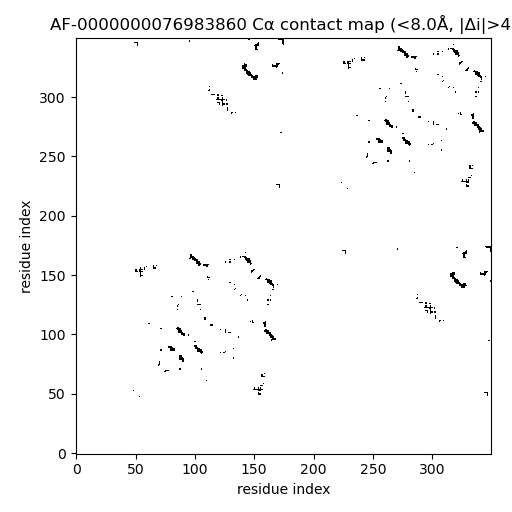. LYS B 1 70 ? 6.504 -18.203 -14.406 1 94.5 70 LYS B CA 1
ATOM 1894 C C . LYS B 1 70 ? 6.926 -18.594 -13 1 94.5 70 LYS B C 1
ATOM 1896 O O . LYS B 1 70 ? 7.312 -19.75 -12.758 1 94.5 70 LYS B O 1
ATOM 1901 N N . ILE B 1 71 ? 6.871 -17.672 -12.125 1 94.94 71 ILE B N 1
ATOM 1902 C CA . ILE B 1 71 ? 7.16 -17.969 -10.727 1 94.94 71 ILE B CA 1
ATOM 1903 C C . ILE B 1 71 ? 6.07 -18.875 -10.156 1 94.94 71 ILE B C 1
ATOM 1905 O O . ILE B 1 71 ? 6.363 -19.859 -9.461 1 94.94 71 ILE B O 1
ATOM 1909 N N . LEU B 1 72 ? 4.84 -18.656 -10.5 1 95.25 72 LEU B N 1
ATOM 1910 C CA . LEU B 1 72 ? 3.697 -19.422 -10.023 1 95.25 72 LEU B CA 1
ATOM 1911 C C . LEU B 1 72 ? 3.748 -20.844 -10.547 1 95.25 72 LEU B C 1
ATOM 1913 O O . LEU B 1 72 ? 3.396 -21.797 -9.836 1 95.25 72 LEU B O 1
ATOM 1917 N N . ASP B 1 73 ? 4.234 -20.969 -11.758 1 93.88 73 ASP B N 1
ATOM 1918 C CA . ASP B 1 73 ? 4.281 -22.312 -12.328 1 93.88 73 ASP B CA 1
ATOM 1919 C C . ASP B 1 73 ? 5.633 -22.969 -12.078 1 93.88 73 ASP B C 1
ATOM 1921 O O . ASP B 1 73 ? 5.887 -24.078 -12.547 1 93.88 73 ASP B O 1
ATOM 1925 N N . LYS B 1 74 ? 6.559 -22.266 -11.438 1 93 74 LYS B N 1
ATOM 1926 C CA . LYS B 1 74 ? 7.84 -22.766 -10.961 1 93 74 LYS B CA 1
ATOM 1927 C C . LYS B 1 74 ? 8.797 -23.047 -12.117 1 93 74 LYS B C 1
ATOM 1929 O O . LYS B 1 74 ? 9.656 -23.922 -12.031 1 93 74 LYS B O 1
ATOM 1934 N N . SER B 1 75 ? 8.562 -22.266 -13.133 1 93.62 75 SER B N 1
ATOM 1935 C CA . SER B 1 75 ? 9.453 -22.438 -14.273 1 93.62 75 SER B CA 1
ATOM 1936 C C . SER B 1 75 ? 10.695 -21.562 -14.133 1 93.62 75 SER B C 1
ATOM 1938 O O . SER B 1 75 ? 11.68 -21.75 -14.852 1 93.62 75 SER B O 1
ATOM 1940 N N . ILE B 1 76 ? 10.688 -20.578 -13.258 1 92.69 76 ILE B N 1
ATOM 1941 C CA . ILE B 1 76 ? 11.867 -19.781 -12.906 1 92.69 76 ILE B CA 1
ATOM 1942 C C . ILE B 1 76 ? 12.078 -19.828 -11.391 1 92.69 76 ILE B C 1
ATOM 1944 O O . ILE B 1 76 ? 11.117 -19.891 -10.625 1 92.69 76 ILE B O 1
ATOM 1948 N N . PRO B 1 77 ? 13.336 -19.766 -11.133 1 94.38 77 PRO B N 1
ATOM 1949 C CA . PRO B 1 77 ? 13.609 -19.828 -9.695 1 94.38 77 PRO B CA 1
ATOM 1950 C C . PRO B 1 77 ? 13.219 -18.531 -8.969 1 94.38 77 PRO B C 1
ATOM 1952 O O . PRO B 1 77 ? 13.359 -17.438 -9.523 1 94.38 77 PRO B O 1
ATOM 1955 N N . ALA B 1 78 ? 12.719 -18.625 -7.793 1 95.69 78 ALA B N 1
ATOM 1956 C CA . ALA B 1 78 ? 12.414 -17.531 -6.863 1 95.69 78 ALA B CA 1
ATOM 1957 C C . ALA B 1 78 ? 12.523 -18.016 -5.418 1 95.69 78 ALA B C 1
ATOM 1959 O O . ALA B 1 78 ? 12.32 -19.188 -5.125 1 95.69 78 ALA B O 1
ATOM 1960 N N . THR B 1 79 ? 12.953 -17.172 -4.559 1 98 79 THR B N 1
ATOM 1961 C CA . THR B 1 79 ? 12.969 -17.484 -3.137 1 98 79 THR B CA 1
ATOM 1962 C C . THR B 1 79 ? 11.578 -17.312 -2.527 1 98 79 THR B C 1
ATOM 1964 O O . THR B 1 79 ? 11.25 -16.219 -2.037 1 98 79 THR B O 1
ATOM 1967 N N . ILE B 1 80 ? 10.82 -18.406 -2.551 1 98.38 80 ILE B N 1
ATOM 1968 C CA . ILE B 1 80 ? 9.461 -18.375 -2.02 1 98.38 80 ILE B CA 1
ATOM 1969 C C . ILE B 1 80 ? 9.5 -18.484 -0.496 1 98.38 80 ILE B C 1
ATOM 1971 O O . ILE B 1 80 ? 10.125 -19.391 0.058 1 98.38 80 ILE B O 1
ATOM 1975 N N . ILE B 1 81 ? 8.805 -17.594 0.15 1 98.88 81 ILE B N 1
ATOM 1976 C CA . ILE B 1 81 ? 8.898 -17.547 1.605 1 98.88 81 ILE B CA 1
ATOM 1977 C C . ILE B 1 81 ? 7.516 -17.766 2.219 1 98.88 81 ILE B C 1
ATOM 1979 O O . ILE B 1 81 ? 7.375 -17.828 3.443 1 98.88 81 ILE B O 1
ATOM 1983 N N . TYR B 1 82 ? 6.504 -17.875 1.435 1 98.88 82 TYR B N 1
ATOM 1984 C CA . TYR B 1 82 ? 5.141 -18.219 1.836 1 98.88 82 TYR B CA 1
ATOM 1985 C C . TYR B 1 82 ? 4.359 -18.812 0.671 1 98.88 82 TYR B C 1
ATOM 1987 O O . TYR B 1 82 ? 4.512 -18.375 -0.473 1 98.88 82 TYR B O 1
ATOM 1995 N N . ASP B 1 83 ? 3.543 -19.781 0.981 1 98.56 83 ASP B N 1
ATOM 1996 C CA . ASP B 1 83 ? 2.801 -20.484 -0.063 1 98.56 83 ASP B CA 1
ATOM 1997 C C . ASP B 1 83 ? 1.507 -21.078 0.487 1 98.56 83 ASP B C 1
ATOM 1999 O O . ASP B 1 83 ? 1.538 -21.938 1.374 1 98.56 83 ASP B O 1
ATOM 2003 N N . ASP B 1 84 ? 0.382 -20.562 -0.025 1 98.56 84 ASP B N 1
ATOM 2004 C CA . ASP B 1 84 ? -0.891 -21.203 0.277 1 98.56 84 ASP B CA 1
ATOM 2005 C C . ASP B 1 84 ? -1.781 -21.281 -0.962 1 98.56 84 ASP B C 1
ATOM 2007 O O . ASP B 1 84 ? -1.324 -21.016 -2.076 1 98.56 84 ASP B O 1
ATOM 2011 N N . ASN B 1 85 ? -2.994 -21.672 -0.849 1 98.38 85 ASN B N 1
ATOM 2012 C CA . ASN B 1 85 ? -3.861 -21.938 -1.994 1 98.38 85 ASN B CA 1
ATOM 2013 C C . ASN B 1 85 ? -4.301 -20.625 -2.664 1 98.38 85 ASN B C 1
ATOM 2015 O O . ASN B 1 85 ? -4.781 -20.641 -3.799 1 98.38 85 ASN B O 1
ATOM 2019 N N . LYS B 1 86 ? -4.078 -19.484 -2.033 1 98.75 86 LYS B N 1
ATOM 2020 C CA . LYS B 1 86 ? -4.598 -18.234 -2.568 1 98.75 86 LYS B CA 1
ATOM 2021 C C . LYS B 1 86 ? -3.471 -17.328 -3.072 1 98.75 86 LYS B C 1
ATOM 2023 O O . LYS B 1 86 ? -3.672 -16.516 -3.977 1 98.75 86 LYS B O 1
ATOM 2028 N N . CYS B 1 87 ? -2.27 -17.453 -2.457 1 98.81 87 CYS B N 1
ATOM 2029 C CA . CYS B 1 87 ? -1.198 -16.531 -2.818 1 98.81 87 CYS B CA 1
ATOM 2030 C C . CYS B 1 87 ? 0.164 -17.109 -2.463 1 98.81 87 CYS B C 1
ATOM 2032 O O . CYS B 1 87 ? 0.248 -18.172 -1.835 1 98.81 87 CYS B O 1
ATOM 2034 N N . ILE B 1 88 ? 1.162 -16.469 -3.004 1 98.81 88 ILE B N 1
ATOM 2035 C CA . ILE B 1 88 ? 2.535 -16.75 -2.6 1 98.81 88 ILE B CA 1
ATOM 2036 C C . ILE B 1 88 ? 3.25 -15.453 -2.25 1 98.81 88 ILE B C 1
ATOM 2038 O O . ILE B 1 88 ? 2.789 -14.367 -2.611 1 98.81 88 ILE B O 1
ATOM 2042 N N . ALA B 1 89 ? 4.32 -15.57 -1.5 1 98.94 89 ALA B N 1
ATOM 2043 C CA . ALA B 1 89 ? 5.266 -14.484 -1.265 1 98.94 89 ALA B CA 1
ATOM 2044 C C . ALA B 1 89 ? 6.691 -14.914 -1.609 1 98.94 89 ALA B C 1
ATOM 2046 O O . ALA B 1 89 ? 7.078 -16.062 -1.37 1 98.94 89 ALA B O 1
ATOM 2047 N N . PHE B 1 90 ? 7.465 -13.977 -2.189 1 98.81 90 PHE B N 1
ATOM 2048 C CA . PHE B 1 90 ? 8.836 -14.273 -2.572 1 98.81 90 PHE B CA 1
ATOM 2049 C C . PHE B 1 90 ? 9.703 -13.016 -2.508 1 98.81 90 PHE B C 1
ATOM 2051 O O . PHE B 1 90 ? 9.188 -11.898 -2.613 1 98.81 90 PHE B O 1
ATOM 2058 N N . MET B 1 91 ? 10.961 -13.266 -2.322 1 98.69 91 MET B N 1
ATOM 2059 C CA . MET B 1 91 ? 11.883 -12.141 -2.203 1 98.69 91 MET B CA 1
ATOM 2060 C C . MET B 1 91 ? 12.055 -11.43 -3.543 1 98.69 91 MET B C 1
ATOM 2062 O O . MET B 1 91 ? 12.164 -12.078 -4.586 1 98.69 91 MET B O 1
ATOM 2066 N N . ASP B 1 92 ? 11.977 -10.141 -3.529 1 97.69 92 ASP B N 1
ATOM 2067 C CA . ASP B 1 92 ? 12.266 -9.375 -4.742 1 97.69 92 ASP B CA 1
ATOM 2068 C C . ASP B 1 92 ? 13.727 -9.523 -5.148 1 97.69 92 ASP B C 1
ATOM 2070 O O . ASP B 1 92 ? 14.617 -9.484 -4.297 1 97.69 92 ASP B O 1
ATOM 2074 N N . VAL B 1 93 ? 13.984 -9.562 -6.359 1 95 93 VAL B N 1
ATOM 2075 C CA . VAL B 1 93 ? 15.344 -9.805 -6.828 1 95 93 VAL B CA 1
ATOM 2076 C C . VAL B 1 93 ? 16.094 -8.477 -6.957 1 95 93 VAL B C 1
ATOM 2078 O O . VAL B 1 93 ? 17.312 -8.461 -7.102 1 95 93 VAL B O 1
ATOM 2081 N N . THR B 1 94 ? 15.398 -7.332 -6.973 1 95.06 94 THR B N 1
ATOM 2082 C CA . THR B 1 94 ? 15.977 -5.996 -6.98 1 95.06 94 THR B CA 1
ATOM 2083 C C . THR B 1 94 ? 15.531 -5.207 -5.75 1 95.06 94 THR B C 1
ATOM 2085 O O . THR B 1 94 ? 14.844 -4.191 -5.875 1 95.06 94 THR B O 1
ATOM 2088 N N . PRO B 1 95 ? 15.992 -5.617 -4.664 1 97.88 95 PRO B N 1
ATOM 2089 C CA . PRO B 1 95 ? 15.469 -5.059 -3.416 1 97.88 95 PRO B CA 1
ATOM 2090 C C . PRO B 1 95 ? 15.758 -3.566 -3.275 1 97.88 95 PRO B C 1
ATOM 2092 O O . PRO B 1 95 ? 16.844 -3.104 -3.643 1 97.88 95 PRO B O 1
ATOM 2095 N N . GLN B 1 96 ? 14.75 -2.873 -2.797 1 98.19 96 GLN B N 1
ATOM 2096 C CA . GLN B 1 96 ? 14.836 -1.432 -2.578 1 98.19 96 GLN B CA 1
ATOM 2097 C C . GLN B 1 96 ? 15.188 -1.116 -1.126 1 98.19 96 GLN B C 1
ATOM 2099 O O . GLN B 1 96 ? 15.328 0.051 -0.757 1 98.19 96 GLN B O 1
ATOM 2104 N N . ALA B 1 97 ? 15.312 -2.041 -0.247 1 98.5 97 ALA B N 1
ATOM 2105 C CA . ALA B 1 97 ? 15.664 -2.01 1.17 1 98.5 97 ALA B CA 1
ATOM 2106 C C . ALA B 1 97 ? 16.234 -3.352 1.621 1 98.5 97 ALA B C 1
ATOM 2108 O O . ALA B 1 97 ? 16.203 -4.328 0.872 1 98.5 97 ALA B O 1
ATOM 2109 N N . PRO B 1 98 ? 16.797 -3.424 2.848 1 98.75 98 PRO B N 1
ATOM 2110 C CA . PRO B 1 98 ? 17.391 -4.684 3.305 1 98.75 98 PRO B CA 1
ATOM 2111 C C . PRO B 1 98 ? 16.406 -5.855 3.227 1 98.75 98 PRO B C 1
ATOM 2113 O O . PRO B 1 98 ? 16.812 -6.98 2.92 1 98.75 98 PRO B O 1
ATOM 2116 N N . VAL B 1 99 ? 15.195 -5.59 3.508 1 98.94 99 VAL B N 1
ATOM 2117 C CA . VAL B 1 99 ? 14.141 -6.578 3.316 1 98.94 99 VAL B CA 1
ATOM 2118 C C . VAL B 1 99 ? 13.109 -6.055 2.316 1 98.94 99 VAL B C 1
ATOM 2120 O O . VAL B 1 99 ? 12.602 -4.941 2.467 1 98.94 99 VAL B O 1
ATOM 2123 N N . HIS B 1 100 ? 12.891 -6.762 1.266 1 98.94 100 HIS B N 1
ATOM 2124 C CA . HIS B 1 100 ? 11.906 -6.434 0.244 1 98.94 100 HIS B CA 1
ATOM 2125 C C . HIS B 1 100 ? 11.336 -7.695 -0.396 1 98.94 100 HIS B C 1
ATOM 2127 O O . HIS B 1 100 ? 12.062 -8.445 -1.055 1 98.94 100 HIS B O 1
ATOM 2133 N N . PHE B 1 101 ? 10.102 -7.969 -0.16 1 98.94 101 PHE B N 1
ATOM 2134 C CA . PHE B 1 101 ? 9.453 -9.125 -0.766 1 98.94 101 PHE B CA 1
ATOM 2135 C C . PHE B 1 101 ? 8.102 -8.742 -1.348 1 98.94 101 PHE B C 1
ATOM 2137 O O . PHE B 1 101 ? 7.609 -7.637 -1.122 1 98.94 101 PHE B O 1
ATOM 2144 N N . LEU B 1 102 ? 7.52 -9.672 -2.182 1 98.94 102 LEU B N 1
ATOM 2145 C CA . LEU B 1 102 ? 6.234 -9.477 -2.85 1 98.94 102 LEU B CA 1
ATOM 2146 C C . LEU B 1 102 ? 5.223 -10.523 -2.406 1 98.94 102 LEU B C 1
ATOM 2148 O O . LEU B 1 102 ? 5.578 -11.688 -2.199 1 98.94 102 LEU B O 1
ATOM 2152 N N . VAL B 1 103 ? 4.012 -10.094 -2.193 1 98.94 103 VAL B N 1
ATOM 2153 C CA . VAL B 1 103 ? 2.871 -10.984 -2.039 1 98.94 103 VAL B CA 1
ATOM 2154 C C . VAL B 1 103 ? 1.974 -10.898 -3.271 1 98.94 103 VAL B C 1
ATOM 2156 O O . VAL B 1 103 ? 1.522 -9.812 -3.641 1 98.94 103 VAL B O 1
ATOM 2159 N N . ILE B 1 104 ? 1.729 -12.07 -3.945 1 98.81 104 ILE B N 1
ATOM 2160 C CA . ILE B 1 104 ? 0.95 -12.031 -5.176 1 98.81 104 ILE B CA 1
ATOM 2161 C C . ILE B 1 104 ? -0.159 -13.078 -5.113 1 98.81 104 ILE B C 1
ATOM 2163 O O . ILE B 1 104 ? 0.03 -14.164 -4.551 1 98.81 104 ILE B O 1
ATOM 2167 N N . PRO B 1 105 ? -1.341 -12.742 -5.609 1 98.88 105 PRO B N 1
ATOM 2168 C CA . PRO B 1 105 ? -2.4 -13.742 -5.723 1 98.88 105 PRO B CA 1
ATOM 2169 C C . PRO B 1 105 ? -2.125 -14.773 -6.816 1 98.88 105 PRO B C 1
ATOM 2171 O O . PRO B 1 105 ? -1.487 -14.453 -7.824 1 98.88 105 PRO B O 1
ATOM 2174 N N . ARG B 1 106 ? -2.58 -15.984 -6.566 1 98.06 106 ARG B N 1
ATOM 2175 C CA . ARG B 1 106 ? -2.547 -17 -7.625 1 98.06 106 ARG B CA 1
ATOM 2176 C C . ARG B 1 106 ? -3.518 -16.641 -8.75 1 98.06 106 ARG B C 1
ATOM 2178 O O . ARG B 1 106 ? -3.242 -16.906 -9.922 1 98.06 106 ARG B O 1
ATOM 2185 N N . ARG B 1 107 ? -4.637 -16.062 -8.32 1 96.44 107 ARG B N 1
ATOM 2186 C CA . ARG B 1 107 ? -5.562 -15.539 -9.32 1 96.44 107 ARG B CA 1
ATOM 2187 C C . ARG B 1 107 ? -4.93 -14.398 -10.109 1 96.44 107 ARG B C 1
ATOM 2189 O O . ARG B 1 107 ? -4.297 -13.516 -9.531 1 96.44 107 ARG B O 1
ATOM 2196 N N . ASN B 1 108 ? -5.137 -14.484 -11.406 1 95.44 108 ASN B N 1
ATOM 2197 C CA . ASN B 1 108 ? -4.559 -13.445 -12.25 1 95.44 108 ASN B CA 1
ATOM 2198 C C . ASN B 1 108 ? -5.383 -12.164 -12.211 1 95.44 108 ASN B C 1
ATOM 2200 O O . ASN B 1 108 ? -6.406 -12.055 -12.891 1 95.44 108 ASN B O 1
ATOM 2204 N N . ILE B 1 109 ? -4.996 -11.227 -11.422 1 97.31 109 ILE B N 1
ATOM 2205 C CA . ILE B 1 109 ? -5.5 -9.859 -11.398 1 97.31 109 ILE B CA 1
ATOM 2206 C C . ILE B 1 109 ? -4.406 -8.898 -11.844 1 97.31 109 ILE B C 1
ATOM 2208 O O . ILE B 1 109 ? -3.441 -8.656 -11.117 1 97.31 109 ILE B O 1
ATOM 2212 N N . PRO B 1 110 ? -4.559 -8.312 -12.93 1 97.81 110 PRO B N 1
ATOM 2213 C CA . PRO B 1 110 ? -3.449 -7.535 -13.484 1 97.81 110 PRO B CA 1
ATOM 2214 C C . PRO B 1 110 ? -3.15 -6.277 -12.672 1 97.81 110 PRO B C 1
ATOM 2216 O O . PRO B 1 110 ? -1.984 -5.914 -12.492 1 97.81 110 PRO B O 1
ATOM 2219 N N . MET B 1 111 ? -4.246 -5.617 -12.219 1 98.38 111 MET B N 1
ATOM 2220 C CA . MET B 1 111 ? -4.164 -4.34 -11.516 1 98.38 111 MET B CA 1
ATOM 2221 C C . MET B 1 111 ? -5.219 -4.254 -10.422 1 98.38 111 MET B C 1
ATOM 2223 O O . MET B 1 111 ? -6.312 -4.805 -10.562 1 98.38 111 MET B O 1
ATOM 2227 N N . ILE B 1 112 ? -4.867 -3.5 -9.375 1 98.88 112 ILE B N 1
ATOM 2228 C CA . ILE B 1 112 ? -5.855 -3.33 -8.312 1 98.88 112 ILE B CA 1
ATOM 2229 C C . ILE B 1 112 ? -7.082 -2.605 -8.859 1 98.88 112 ILE B C 1
ATOM 2231 O O . ILE B 1 112 ? -8.211 -2.883 -8.445 1 98.88 112 ILE B O 1
ATOM 2235 N N . SER B 1 113 ? -6.918 -1.774 -9.906 1 98.75 113 SER B N 1
ATOM 2236 C CA . SER B 1 113 ? -8.039 -1.051 -10.508 1 98.75 113 SER B CA 1
ATOM 2237 C C . SER B 1 113 ? -9.008 -2.006 -11.195 1 98.75 113 SER B C 1
ATOM 2239 O O . SER B 1 113 ? -10.156 -1.646 -11.461 1 98.75 113 SER B O 1
ATOM 2241 N N . LEU B 1 114 ? -8.586 -3.213 -11.445 1 98.12 114 LEU B N 1
ATOM 2242 C CA . LEU B 1 114 ? -9.414 -4.176 -12.156 1 98.12 114 LEU B CA 1
ATOM 2243 C C . LEU B 1 114 ? -9.969 -5.227 -11.203 1 98.12 114 LEU B C 1
ATOM 2245 O O . LEU B 1 114 ? -10.656 -6.156 -11.633 1 98.12 114 LEU B O 1
ATOM 2249 N N . ALA B 1 115 ? -9.664 -5.109 -9.906 1 98.56 115 ALA B N 1
ATOM 2250 C CA . ALA B 1 115 ? -10.258 -6 -8.922 1 98.56 115 ALA B CA 1
ATOM 2251 C C . ALA B 1 115 ? -11.773 -5.812 -8.852 1 98.56 115 ALA B C 1
ATOM 2253 O O . ALA B 1 115 ? -12.273 -4.703 -9.055 1 98.56 115 ALA B O 1
ATOM 2254 N N . GLU B 1 116 ? -12.445 -6.867 -8.602 1 98.38 116 GLU B N 1
ATOM 2255 C CA . GLU B 1 116 ? -13.906 -6.867 -8.516 1 98.38 116 GLU B CA 1
ATOM 2256 C C . GLU B 1 116 ? -14.375 -7.195 -7.105 1 98.38 116 GLU B C 1
ATOM 2258 O O . GLU B 1 116 ? -13.586 -7.625 -6.266 1 98.38 116 GLU B O 1
ATOM 2263 N N . ASP B 1 117 ? -15.711 -7.008 -6.887 1 98.19 117 ASP B N 1
ATOM 2264 C CA . ASP B 1 117 ? -16.266 -7.254 -5.562 1 98.19 117 ASP B CA 1
ATOM 2265 C C . ASP B 1 117 ? -16 -8.688 -5.105 1 98.19 117 ASP B C 1
ATOM 2267 O O . ASP B 1 117 ? -15.789 -8.938 -3.918 1 98.19 117 ASP B O 1
ATOM 2271 N N . GLY B 1 118 ? -15.945 -9.57 -6.031 1 98.5 118 GLY B N 1
ATOM 2272 C CA . GLY B 1 118 ? -15.695 -10.969 -5.727 1 98.5 118 GLY B CA 1
ATOM 2273 C C . GLY B 1 118 ? -14.273 -11.227 -5.258 1 98.5 118 GLY B C 1
ATOM 2274 O O . GLY B 1 118 ? -13.977 -12.297 -4.719 1 98.5 118 GLY B O 1
ATOM 2275 N N . ASP B 1 119 ? -13.391 -10.203 -5.359 1 98.75 119 ASP B N 1
ATOM 2276 C CA . ASP B 1 119 ? -11.992 -10.336 -4.977 1 98.75 119 ASP B CA 1
ATOM 2277 C C . ASP B 1 119 ? -11.758 -9.875 -3.543 1 98.75 119 ASP B C 1
ATOM 2279 O O . ASP B 1 119 ? -10.633 -9.914 -3.043 1 98.75 119 ASP B O 1
ATOM 2283 N N . LYS B 1 120 ? -12.828 -9.523 -2.838 1 98.81 120 LYS B N 1
ATOM 2284 C CA . LYS B 1 120 ? -12.711 -8.914 -1.517 1 98.81 120 LYS B CA 1
ATOM 2285 C C . LYS B 1 120 ? -11.969 -9.836 -0.554 1 98.81 120 LYS B C 1
ATOM 2287 O O . LYS B 1 120 ? -11.039 -9.406 0.137 1 98.81 120 LYS B O 1
ATOM 2292 N N . ASP B 1 121 ? -12.375 -11.102 -0.536 1 98.75 121 ASP B N 1
ATOM 2293 C CA . ASP B 1 121 ? -11.758 -12.078 0.361 1 98.75 121 ASP B CA 1
ATOM 2294 C C . ASP B 1 121 ? -10.273 -12.258 0.039 1 98.75 121 ASP B C 1
ATOM 2296 O O . ASP B 1 121 ? -9.438 -12.281 0.943 1 98.75 121 ASP B O 1
ATOM 2300 N N . LEU B 1 122 ? -9.969 -12.32 -1.207 1 98.94 122 LEU B N 1
ATOM 2301 C CA . LEU B 1 122 ? -8.594 -12.492 -1.667 1 98.94 122 LEU B CA 1
ATOM 2302 C C . LEU B 1 122 ? -7.742 -11.281 -1.302 1 98.94 122 LEU B C 1
ATOM 2304 O O . LEU B 1 122 ? -6.621 -11.43 -0.809 1 98.94 122 LEU B O 1
ATOM 2308 N N . LEU B 1 123 ? -8.289 -10.117 -1.489 1 98.94 123 LEU B N 1
ATOM 2309 C CA . LEU B 1 123 ? -7.562 -8.891 -1.193 1 98.94 123 LEU B CA 1
ATOM 2310 C C . LEU B 1 123 ? -7.254 -8.781 0.297 1 98.94 123 LEU B C 1
ATOM 2312 O O . LEU B 1 123 ? -6.145 -8.414 0.681 1 98.94 123 LEU B O 1
ATOM 2316 N N . GLY B 1 124 ? -8.25 -9.078 1.141 1 98.94 124 GLY B N 1
ATOM 2317 C CA . GLY B 1 124 ? -8.008 -9.125 2.572 1 98.94 124 GLY B CA 1
ATOM 2318 C C . GLY B 1 124 ? -6.957 -10.148 2.967 1 98.94 124 GLY B C 1
ATOM 2319 O O . GLY B 1 124 ? -6.121 -9.883 3.836 1 98.94 124 GLY B O 1
ATOM 2320 N N . HIS B 1 125 ? -7.02 -11.266 2.309 1 98.94 125 HIS B N 1
ATOM 2321 C CA . HIS B 1 125 ? -6.055 -12.328 2.564 1 98.94 125 HIS B CA 1
ATOM 2322 C C . HIS B 1 125 ? -4.637 -11.883 2.219 1 98.94 125 HIS B C 1
ATOM 2324 O O . HIS B 1 125 ? -3.697 -12.141 2.977 1 98.94 125 HIS B O 1
ATOM 2330 N N . LEU B 1 126 ? -4.445 -11.227 1.129 1 98.94 126 LEU B N 1
ATOM 2331 C CA . LEU B 1 126 ? -3.129 -10.734 0.736 1 98.94 126 LEU B CA 1
ATOM 2332 C C . LEU B 1 126 ? -2.553 -9.812 1.807 1 98.94 126 LEU B C 1
ATOM 2334 O O . LEU B 1 126 ? -1.369 -9.906 2.139 1 98.94 126 LEU B O 1
ATOM 2338 N N . MET B 1 127 ? -3.4 -8.938 2.377 1 98.94 127 MET B N 1
ATOM 2339 C CA . MET B 1 127 ? -2.967 -8 3.408 1 98.94 127 MET B CA 1
ATOM 2340 C C . MET B 1 127 ? -2.533 -8.742 4.672 1 98.94 127 MET B C 1
ATOM 2342 O O . MET B 1 127 ? -1.505 -8.414 5.266 1 98.94 127 MET B O 1
ATOM 2346 N N . LEU B 1 128 ? -3.283 -9.703 5.039 1 98.94 128 LEU B N 1
ATOM 2347 C CA . LEU B 1 128 ? -2.955 -10.477 6.23 1 98.94 128 LEU B CA 1
ATOM 2348 C C . LEU B 1 128 ? -1.671 -11.273 6.023 1 98.94 128 LEU B C 1
ATOM 2350 O O . LEU B 1 128 ? -0.855 -11.398 6.941 1 98.94 128 LEU B O 1
ATOM 2354 N N . VAL B 1 129 ? -1.488 -11.812 4.832 1 98.94 129 VAL B N 1
ATOM 2355 C CA . VAL B 1 129 ? -0.263 -12.539 4.531 1 98.94 129 VAL B CA 1
ATOM 2356 C C . VAL B 1 129 ? 0.93 -11.586 4.555 1 98.94 129 VAL B C 1
ATOM 2358 O O . VAL B 1 129 ? 1.991 -11.922 5.086 1 98.94 129 VAL B O 1
ATOM 2361 N N . ALA B 1 130 ? 0.747 -10.406 4.016 1 98.94 130 ALA B N 1
ATOM 2362 C CA . ALA B 1 130 ? 1.818 -9.414 4.008 1 98.94 130 ALA B CA 1
ATOM 2363 C C . ALA B 1 130 ? 2.314 -9.133 5.422 1 98.94 130 ALA B C 1
ATOM 2365 O O . ALA B 1 130 ? 3.521 -9.156 5.684 1 98.94 130 ALA B O 1
ATOM 2366 N N . LYS B 1 131 ? 1.372 -8.852 6.32 1 98.75 131 LYS B N 1
ATOM 2367 C CA . LYS B 1 131 ? 1.809 -8.531 7.676 1 98.75 131 LYS B CA 1
ATOM 2368 C C . LYS B 1 131 ? 2.408 -9.75 8.359 1 98.75 131 LYS B C 1
ATOM 2370 O O . LYS B 1 131 ? 3.359 -9.633 9.141 1 98.75 131 LYS B O 1
ATOM 2375 N N . LYS B 1 132 ? 1.837 -10.938 8.125 1 98.88 132 LYS B N 1
ATOM 2376 C CA . LYS B 1 132 ? 2.369 -12.164 8.711 1 98.88 132 LYS B CA 1
ATOM 2377 C C . LYS B 1 132 ? 3.816 -12.398 8.289 1 98.88 132 LYS B C 1
ATOM 2379 O O . LYS B 1 132 ? 4.68 -12.664 9.125 1 98.88 132 LYS B O 1
ATOM 2384 N N . VAL B 1 133 ? 4.062 -12.328 7.043 1 98.94 133 VAL B N 1
ATOM 2385 C CA . VAL B 1 133 ? 5.391 -12.586 6.5 1 98.94 133 VAL B CA 1
ATOM 2386 C C . VAL B 1 133 ? 6.352 -11.484 6.949 1 98.94 133 VAL B C 1
ATOM 2388 O O . VAL B 1 133 ? 7.531 -11.75 7.203 1 98.94 133 VAL B O 1
ATOM 2391 N N . ALA B 1 134 ? 5.859 -10.258 7.059 1 98.94 134 ALA B N 1
ATOM 2392 C CA . ALA B 1 134 ? 6.68 -9.172 7.59 1 98.94 134 ALA B CA 1
ATOM 2393 C C . ALA B 1 134 ? 7.18 -9.508 8.992 1 98.94 134 ALA B C 1
ATOM 2395 O O . ALA B 1 134 ? 8.344 -9.25 9.32 1 98.94 134 ALA B O 1
ATOM 2396 N N . GLU B 1 135 ? 6.262 -10.023 9.773 1 98.88 135 GLU B N 1
ATOM 2397 C CA . GLU B 1 135 ? 6.645 -10.469 11.109 1 98.88 135 GLU B CA 1
ATOM 2398 C C . GLU B 1 135 ? 7.691 -11.578 11.047 1 98.88 135 GLU B C 1
ATOM 2400 O O . GLU B 1 135 ? 8.68 -11.547 11.781 1 98.88 135 GLU B O 1
ATOM 2405 N N . GLU B 1 136 ? 7.512 -12.484 10.195 1 98.88 136 GLU B N 1
ATOM 2406 C CA . GLU B 1 136 ? 8.438 -13.602 10.031 1 98.88 136 GLU B CA 1
ATOM 2407 C C . GLU B 1 136 ? 9.805 -13.125 9.555 1 98.88 136 GLU B C 1
ATOM 2409 O O . GLU B 1 136 ? 10.828 -13.734 9.867 1 98.88 136 GLU B O 1
ATOM 2414 N N . GLN B 1 137 ? 9.836 -12.062 8.789 1 98.88 137 GLN B N 1
ATOM 2415 C CA . GLN B 1 137 ? 11.078 -11.477 8.297 1 98.88 137 GLN B CA 1
ATOM 2416 C C . GLN B 1 137 ? 11.672 -10.508 9.305 1 98.88 137 GLN B C 1
ATOM 2418 O O . GLN B 1 137 ? 12.602 -9.766 8.992 1 98.88 137 GLN B O 1
ATOM 2423 N N . LYS B 1 138 ? 11.047 -10.367 10.453 1 98.69 138 LYS B N 1
ATOM 2424 C CA . LYS B 1 138 ? 11.547 -9.641 11.617 1 98.69 138 LYS B CA 1
ATOM 2425 C C . LYS B 1 138 ? 11.586 -8.141 11.344 1 98.69 138 LYS B C 1
ATOM 2427 O O . LYS B 1 138 ? 12.57 -7.473 11.68 1 98.69 138 LYS B O 1
ATOM 2432 N N . LEU B 1 139 ? 10.594 -7.699 10.703 1 98.81 139 LEU B N 1
ATOM 2433 C CA . LEU B 1 139 ? 10.469 -6.262 10.492 1 98.81 139 LEU B CA 1
ATOM 2434 C C . LEU B 1 139 ? 9.812 -5.59 11.688 1 98.81 139 LEU B C 1
ATOM 2436 O O . LEU B 1 139 ? 8.812 -4.887 11.539 1 98.81 139 LEU B O 1
ATOM 2440 N N . ASP B 1 140 ? 10.438 -5.598 12.789 1 98.19 140 ASP B N 1
ATOM 2441 C CA . ASP B 1 140 ? 9.875 -5.227 14.086 1 98.19 140 ASP B CA 1
ATOM 2442 C C . ASP B 1 140 ? 9.789 -3.711 14.234 1 98.19 140 ASP B C 1
ATOM 2444 O O . ASP B 1 140 ? 8.922 -3.201 14.945 1 98.19 140 ASP B O 1
ATOM 2448 N N . LYS B 1 141 ? 10.656 -2.986 13.547 1 98.06 141 LYS B N 1
ATOM 2449 C CA . LYS B 1 141 ? 10.68 -1.536 13.711 1 98.06 141 LYS B CA 1
ATOM 2450 C C . LYS B 1 141 ? 9.742 -0.851 12.727 1 98.06 141 LYS B C 1
ATOM 2452 O O . LYS B 1 141 ? 9.562 0.368 12.773 1 98.06 141 LYS B O 1
ATOM 2457 N N . GLY B 1 142 ? 9.227 -1.71 11.766 1 98.56 142 GLY B N 1
ATOM 2458 C CA . GLY B 1 142 ? 8.281 -1.151 10.812 1 98.56 142 GLY B CA 1
ATOM 2459 C C . GLY B 1 142 ? 8.617 -1.495 9.375 1 98.56 142 GLY B C 1
ATOM 2460 O O . GLY B 1 142 ? 9.664 -2.09 9.102 1 98.56 142 GLY B O 1
ATOM 2461 N N . TYR B 1 143 ? 7.703 -1.201 8.508 1 98.94 143 TYR B N 1
ATOM 2462 C CA . TYR B 1 143 ? 7.785 -1.479 7.082 1 98.94 143 TYR B CA 1
ATOM 2463 C C . TYR B 1 143 ? 6.699 -0.735 6.316 1 98.94 143 TYR B C 1
ATOM 2465 O O . TYR B 1 143 ? 5.891 -0.017 6.914 1 98.94 143 TYR B O 1
ATOM 2473 N N . ARG B 1 144 ? 6.727 -0.856 5.012 1 98.94 144 ARG B N 1
ATOM 2474 C CA . ARG B 1 144 ? 5.766 -0.204 4.129 1 98.94 144 ARG B CA 1
ATOM 2475 C C . ARG B 1 144 ? 5.168 -1.198 3.139 1 98.94 144 ARG B C 1
ATOM 2477 O O . ARG B 1 144 ? 5.891 -2.014 2.561 1 98.94 144 ARG B O 1
ATOM 2484 N N . LEU B 1 145 ? 3.84 -1.238 3.049 1 98.94 145 LEU B N 1
ATOM 2485 C CA . LEU B 1 145 ? 3.184 -1.918 1.938 1 98.94 145 LEU B CA 1
ATOM 2486 C C . LEU B 1 145 ? 2.957 -0.96 0.771 1 98.94 145 LEU B C 1
ATOM 2488 O O . LEU B 1 145 ? 2.533 0.18 0.973 1 98.94 145 LEU B O 1
ATOM 2492 N N . VAL B 1 146 ? 3.273 -1.393 -0.446 1 98.94 146 VAL B N 1
ATOM 2493 C CA . VAL B 1 146 ? 3.104 -0.564 -1.635 1 98.94 146 VAL B CA 1
ATOM 2494 C C . VAL B 1 146 ? 2.42 -1.374 -2.734 1 98.94 146 VAL B C 1
ATOM 2496 O O . VAL B 1 146 ? 2.811 -2.512 -3.01 1 98.94 146 VAL B O 1
ATOM 2499 N N . ILE B 1 147 ? 1.389 -0.874 -3.275 1 98.94 147 ILE B N 1
ATOM 2500 C CA . ILE B 1 147 ? 0.769 -1.404 -4.484 1 98.94 147 ILE B CA 1
ATOM 2501 C C . ILE B 1 147 ? 0.816 -0.354 -5.594 1 98.94 147 ILE B C 1
ATOM 2503 O O . ILE B 1 147 ? 0.219 0.718 -5.465 1 98.94 147 ILE B O 1
ATOM 2507 N N . ASN B 1 148 ? 1.53 -0.67 -6.66 1 98.88 148 ASN B N 1
ATOM 2508 C CA . ASN B 1 148 ? 1.57 0.183 -7.844 1 98.88 148 ASN B CA 1
ATOM 2509 C C . ASN B 1 148 ? 0.472 -0.186 -8.836 1 98.88 148 ASN B C 1
ATOM 2511 O O . ASN B 1 148 ? 0.227 -1.367 -9.086 1 98.88 148 ASN B O 1
ATOM 2515 N N . ASN B 1 149 ? -0.198 0.835 -9.289 1 98.81 149 ASN B N 1
ATOM 2516 C CA . ASN B 1 149 ? -1.252 0.635 -10.273 1 98.81 149 ASN B CA 1
ATOM 2517 C C . ASN B 1 149 ? -1.047 1.521 -11.5 1 98.81 149 ASN B C 1
ATOM 2519 O O . ASN B 1 149 ? -1.014 2.748 -11.391 1 98.81 149 ASN B O 1
ATOM 2523 N N . GLY B 1 150 ? -0.799 0.946 -12.664 1 98.25 150 GLY B N 1
ATOM 2524 C CA . GLY B 1 150 ? -0.692 1.703 -13.898 1 98.25 150 GLY B CA 1
ATOM 2525 C C . GLY B 1 150 ? 0.62 2.455 -14.023 1 98.25 150 GLY B C 1
ATOM 2526 O O . GLY B 1 150 ? 1.486 2.355 -13.156 1 98.25 150 GLY B O 1
ATOM 2527 N N . GLU B 1 151 ? 0.714 3.197 -15.102 1 97.94 151 GLU B N 1
ATOM 2528 C CA . GLU B 1 151 ? 1.932 3.906 -15.477 1 97.94 151 GLU B CA 1
ATOM 2529 C C . GLU B 1 151 ? 2.348 4.91 -14.406 1 97.94 151 GLU B C 1
ATOM 2531 O O . GLU B 1 151 ? 3.486 4.887 -13.938 1 97.94 151 GLU B O 1
ATOM 2536 N N . HIS B 1 152 ? 1.438 5.703 -13.961 1 98.44 152 HIS B N 1
ATOM 2537 C CA . HIS B 1 152 ? 1.752 6.746 -12.992 1 98.44 152 HIS B CA 1
ATOM 2538 C C . HIS B 1 152 ? 2.168 6.141 -11.656 1 98.44 152 HIS B C 1
ATOM 2540 O O . HIS B 1 152 ? 2.977 6.727 -10.93 1 98.44 152 HIS B O 1
ATOM 2546 N N . GLY B 1 153 ? 1.669 4.961 -11.352 1 98.5 153 GLY B N 1
ATOM 2547 C CA . GLY B 1 153 ? 2.043 4.289 -10.117 1 98.5 153 GLY B CA 1
ATOM 2548 C C . GLY B 1 153 ? 3.373 3.566 -10.211 1 98.5 153 GLY B C 1
ATOM 2549 O O . GLY B 1 153 ? 3.865 3.029 -9.211 1 98.5 153 GLY B O 1
ATOM 2550 N N . CYS B 1 154 ? 3.924 3.492 -11.398 1 98.31 154 CYS B N 1
ATOM 2551 C CA . CYS B 1 154 ? 5.191 2.826 -11.688 1 98.31 154 CYS B CA 1
ATOM 2552 C C . CYS B 1 154 ? 5.012 1.314 -11.742 1 98.31 154 CYS B C 1
ATOM 2554 O O . CYS B 1 154 ? 5.898 0.564 -11.336 1 98.31 154 CYS B O 1
ATOM 2556 N N . GLN B 1 155 ? 3.855 0.903 -12.133 1 98.12 155 GLN B N 1
ATOM 2557 C CA . GLN B 1 155 ? 3.662 -0.53 -12.32 1 98.12 155 GLN B CA 1
ATOM 2558 C C . GLN B 1 155 ? 4.324 -1.009 -13.609 1 98.12 155 GLN B C 1
ATOM 2560 O O . GLN B 1 155 ? 4.016 -0.51 -14.695 1 98.12 155 GLN B O 1
ATOM 2565 N N . SER B 1 156 ? 5.223 -2.014 -13.453 1 95.88 156 SER B N 1
ATOM 2566 C CA . SER B 1 156 ? 5.914 -2.533 -14.625 1 95.88 156 SER B CA 1
ATOM 2567 C C . SER B 1 156 ? 5.582 -4.004 -14.859 1 95.88 156 SER B C 1
ATOM 2569 O O . SER B 1 156 ? 5.898 -4.559 -15.914 1 95.88 156 SER B O 1
ATOM 2571 N N . VAL B 1 157 ? 5.062 -4.648 -13.93 1 96.38 157 VAL B N 1
ATOM 2572 C CA . VAL B 1 157 ? 4.547 -6.012 -14.039 1 96.38 157 VAL B CA 1
ATOM 2573 C C . VAL B 1 157 ? 3.039 -6.016 -13.797 1 96.38 157 VAL B C 1
ATOM 2575 O O . VAL B 1 157 ? 2.58 -5.633 -12.719 1 96.38 157 VAL B O 1
ATOM 2578 N N . TYR B 1 158 ? 2.33 -6.414 -14.789 1 97 158 TYR B N 1
ATOM 2579 C CA . TYR B 1 158 ? 0.876 -6.316 -14.703 1 97 158 TYR B CA 1
ATOM 2580 C C . TYR B 1 158 ? 0.271 -7.598 -14.141 1 97 158 TYR B C 1
ATOM 2582 O O . TYR B 1 158 ? -0.459 -8.305 -14.844 1 97 158 TYR B O 1
ATOM 2590 N N . HIS B 1 159 ? 0.596 -7.863 -12.984 1 97.88 159 HIS B N 1
ATOM 2591 C CA . HIS B 1 159 ? 0.075 -8.82 -12.016 1 97.88 159 HIS B CA 1
ATOM 2592 C C . HIS B 1 159 ? 0.034 -8.211 -10.617 1 97.88 159 HIS B C 1
ATOM 2594 O O . HIS B 1 159 ? 1.073 -7.84 -10.062 1 97.88 159 HIS B O 1
ATOM 2600 N N . LEU B 1 160 ? -1.189 -8.086 -10.109 1 98.5 160 LEU B N 1
ATOM 2601 C CA . LEU B 1 160 ? -1.336 -7.438 -8.805 1 98.5 160 LEU B CA 1
ATOM 2602 C C . LEU B 1 160 ? -0.332 -8 -7.805 1 98.5 160 LEU B C 1
ATOM 2604 O O . LEU B 1 160 ? -0.161 -9.219 -7.707 1 98.5 160 LEU B O 1
ATOM 2608 N N . HIS B 1 161 ? 0.387 -7.121 -7.117 1 98.81 161 HIS B N 1
ATOM 2609 C CA . HIS B 1 161 ? 1.311 -7.562 -6.078 1 98.81 161 HIS B CA 1
ATOM 2610 C C . HIS B 1 161 ? 1.515 -6.477 -5.023 1 98.81 161 HIS B C 1
ATOM 2612 O O . HIS B 1 161 ? 1.501 -5.285 -5.344 1 98.81 161 HIS B O 1
ATOM 2618 N N . ILE B 1 162 ? 1.659 -6.895 -3.781 1 98.94 162 ILE B N 1
ATOM 2619 C CA . ILE B 1 162 ? 1.998 -6.035 -2.652 1 98.94 162 ILE B CA 1
ATOM 2620 C C . ILE B 1 162 ? 3.502 -6.09 -2.393 1 98.94 162 ILE B C 1
ATOM 2622 O O . ILE B 1 162 ? 4.047 -7.156 -2.09 1 98.94 162 ILE B O 1
ATOM 2626 N N . HIS B 1 163 ? 4.168 -4.949 -2.566 1 98.94 163 HIS B N 1
ATOM 2627 C CA . HIS B 1 163 ? 5.531 -4.82 -2.059 1 98.94 163 HIS B CA 1
ATOM 2628 C C . HIS B 1 163 ? 5.539 -4.66 -0.542 1 98.94 163 HIS B C 1
ATOM 2630 O O . HIS B 1 163 ? 4.789 -3.852 0.006 1 98.94 163 HIS B O 1
ATOM 2636 N N . VAL B 1 164 ? 6.316 -5.406 0.105 1 99 164 VAL B N 1
ATOM 2637 C CA . VAL B 1 164 ? 6.625 -5.188 1.515 1 99 164 VAL B CA 1
ATOM 2638 C C . VAL B 1 164 ? 8.094 -4.812 1.67 1 99 164 VAL B C 1
ATOM 2640 O O . VAL B 1 164 ? 8.984 -5.594 1.325 1 99 164 VAL B O 1
ATOM 2643 N N . ILE B 1 165 ? 8.328 -3.602 2.139 1 98.94 165 ILE B N 1
ATOM 2644 C CA . ILE B 1 165 ? 9.664 -3.018 2.15 1 98.94 165 ILE B CA 1
ATOM 2645 C C . ILE B 1 165 ? 10.016 -2.564 3.566 1 98.94 165 ILE B C 1
ATOM 2647 O O . ILE B 1 165 ? 9.242 -1.848 4.207 1 98.94 165 ILE B O 1
ATOM 2651 N N . GLY B 1 166 ? 11.141 -3.012 4.082 1 98.81 166 GLY B N 1
ATOM 2652 C CA . GLY B 1 166 ? 11.555 -2.658 5.43 1 98.81 166 GLY B CA 1
ATOM 2653 C C . GLY B 1 166 ? 13 -3.018 5.723 1 98.81 166 GLY B C 1
ATOM 2654 O O . GLY B 1 166 ? 13.773 -3.301 4.805 1 98.81 166 GLY B O 1
ATOM 2655 N N . GLY B 1 167 ? 13.344 -2.889 6.949 1 98.69 167 GLY B N 1
ATOM 2656 C CA . GLY B 1 167 ? 14.703 -3.166 7.383 1 98.69 167 GLY B CA 1
ATOM 2657 C C . GLY B 1 167 ? 15.578 -1.926 7.449 1 98.69 167 GLY B C 1
ATOM 2658 O O . GLY B 1 167 ? 16.781 -2.018 7.711 1 98.69 167 GLY B O 1
ATOM 2659 N N . ARG B 1 168 ? 15.047 -0.811 7.203 1 98.38 168 ARG B N 1
ATOM 2660 C CA . ARG B 1 168 ? 15.664 0.509 7.324 1 98.38 168 ARG B CA 1
ATOM 2661 C C . ARG B 1 168 ? 14.602 1.589 7.508 1 98.38 168 ARG B C 1
ATOM 2663 O O . ARG B 1 168 ? 13.414 1.349 7.27 1 98.38 168 ARG B O 1
ATOM 2670 N N . GLN B 1 169 ? 15 2.758 7.984 1 98.44 169 GLN B N 1
ATOM 2671 C CA . GLN B 1 169 ? 14.109 3.914 7.977 1 98.44 169 GLN B CA 1
ATOM 2672 C C . GLN B 1 169 ? 13.781 4.34 6.551 1 98.44 169 GLN B C 1
ATOM 2674 O O . GLN B 1 169 ? 14.664 4.723 5.785 1 98.44 169 GLN B O 1
ATOM 2679 N N . LEU B 1 170 ? 12.531 4.223 6.246 1 98.38 170 LEU B N 1
ATOM 2680 C CA . LEU B 1 170 ? 12.109 4.652 4.918 1 98.38 170 LEU B CA 1
ATOM 2681 C C . LEU B 1 170 ? 11.844 6.156 4.891 1 98.38 170 LEU B C 1
ATOM 2683 O O . LEU B 1 170 ? 11.727 6.789 5.941 1 98.38 170 LEU B O 1
ATOM 2687 N N . GLY B 1 171 ? 11.82 6.664 3.637 1 97.5 171 GLY B N 1
ATOM 2688 C CA . GLY B 1 171 ? 11.602 8.094 3.455 1 97.5 171 GLY B CA 1
ATOM 2689 C C . GLY B 1 171 ? 10.164 8.438 3.105 1 97.5 171 GLY B C 1
ATOM 2690 O O . GLY B 1 171 ? 9.344 7.543 2.877 1 97.5 171 GLY B O 1
ATOM 2691 N N . TRP B 1 172 ? 9.875 9.672 3.053 1 96.94 172 TRP B N 1
ATOM 2692 C CA . TRP B 1 172 ? 8.609 10.273 2.648 1 96.94 172 TRP B CA 1
ATOM 2693 C C . TRP B 1 172 ? 8.844 11.547 1.847 1 96.94 172 TRP B C 1
ATOM 2695 O O . TRP B 1 172 ? 9.695 12.367 2.207 1 96.94 172 TRP B O 1
ATOM 2705 N N . PRO B 1 173 ? 8.211 11.758 0.782 1 97.38 173 PRO B N 1
ATOM 2706 C CA . PRO B 1 173 ? 7.078 11 0.238 1 97.38 173 PRO B CA 1
ATOM 2707 C C . PRO B 1 173 ? 7.492 9.656 -0.353 1 97.38 173 PRO B C 1
ATOM 2709 O O . PRO B 1 173 ? 8.688 9.391 -0.516 1 97.38 173 PRO B O 1
ATOM 2712 N N . PRO B 1 174 ? 6.555 8.805 -0.604 1 97.75 174 PRO B N 1
ATOM 2713 C CA . PRO B 1 174 ? 6.859 7.469 -1.127 1 97.75 174 PRO B CA 1
ATOM 2714 C C . PRO B 1 174 ? 7.031 7.457 -2.645 1 97.75 174 PRO B C 1
ATOM 2716 O O . PRO B 1 174 ? 6.434 6.625 -3.33 1 97.75 174 PRO B O 1
ATOM 2719 N N . GLY B 1 175 ? 7.922 8.289 -3.16 1 93.56 175 GLY B N 1
ATOM 2720 C CA . GLY B 1 175 ? 8.203 8.375 -4.586 1 93.56 175 GLY B CA 1
ATOM 2721 C C . GLY B 1 175 ? 7.406 9.453 -5.289 1 93.56 175 GLY B C 1
ATOM 2722 O O . GLY B 1 175 ? 6.469 10.016 -4.715 1 93.56 175 GLY B O 1
#

InterPro domains:
  IPR001310 Histidine triad (HIT) protein [PR00332] (67-83)
  IPR001310 Histidine triad (HIT) protein [PR00332] (88-106)
  IPR001310 Histidine triad (HIT) protein [PR00332] (155-165)
  IPR001310 Histidine triad (HIT) protein [PTHR23089] (43-175)
  IPR011146 HIT-like domain [PF01230] (74-169)
  IPR011146 HIT-like domain [PS51084] (67-175)
  IPR019808 Histidine triad, conserved site [PS00892] (148-166)
  IPR036265 HIT-like superfamily [G3DSA:3.30.428.10] (47-175)
  IPR036265 HIT-like superfamily [SSF54197] (63-174)

Solvent-accessible surface area (backbone atoms only — not comparable to full-atom values): 21289 Å² total; per-residue (Å²): 130,89,74,93,72,92,79,83,91,74,94,78,90,77,87,75,86,83,79,89,82,87,82,80,74,81,76,81,79,79,78,76,76,75,73,76,73,75,71,73,77,71,71,68,69,75,71,69,82,53,50,46,58,41,5,70,67,48,74,90,51,94,88,60,82,49,74,63,51,34,48,75,68,62,75,42,92,71,58,67,77,44,79,60,96,56,33,38,26,32,54,47,90,75,56,83,41,84,36,28,32,35,37,31,55,68,65,91,40,48,33,64,79,70,60,52,83,87,41,29,63,57,48,7,46,53,53,53,49,48,38,52,51,39,56,75,69,62,38,81,58,14,24,30,40,38,33,49,24,44,42,18,25,32,26,57,63,68,50,40,46,39,38,40,39,19,69,50,78,38,48,69,64,57,58,139,91,84,91,84,92,89,89,86,85,96,86,92,77,94,83,80,82,81,81,87,78,84,80,86,77,78,78,79,75,75,77,73,76,73,79,68,72,64,74,73,70,70,68,72,75,72,70,81,52,48,44,57,42,5,68,68,49,74,88,53,94,87,60,83,50,74,64,53,34,48,74,70,61,74,42,92,71,57,68,77,44,79,60,96,57,33,39,26,31,54,46,90,75,55,85,42,85,35,29,32,35,38,31,55,68,63,91,41,46,32,63,78,69,60,50,83,86,40,28,63,59,48,6,47,52,53,53,48,48,38,52,52,38,55,73,69,62,37,80,60,13,25,29,41,38,33,48,24,45,41,18,26,33,26,59,62,68,50,40,47,38,37,40,40,20,70,48,78,39,49,71,62,57,58

Foldseek 3Di:
DDDDDDDDDDDDDDDDDDDDDDDPPPDDDPPPPPPPPPPPCPVPVVPPPPLLVLLVPADDDPPDDWVVNCVLVVVDDFAWDDDDPFWTKTFDPRAPAPGKIKIFTPDFQQFPVRDDPVCVVSVVVSVVVLVVVCVVVPQPVDWDWAWAGHSVSSDNGRGTMIMTHGDDDDDPPPD/DDDPPDDDDDDDDDDDCPDPDDDPPDPCPPPPPPPPCPVPCPVPVPPPPPLLVLLVPADDDPPDDWVVVCVLVVVDDFAWDDDDPFWTKTFDPRAPAPGKIKIFTPDFQQFPVRDDPVCVVSVVVSVVVLVVVCVVVPQPVDWDWAWAGHSVSSDNGRGTMIMTHGDDDDDPPPD

Nearest PDB structures (foldseek):
  6ypx-assembly1_AAA  TM=1.002E+00  e=6.219E-17  Homo sapiens
  3o1c-assembly1_A-2  TM=9.640E-01  e=4.853E-17  Oryctolagus cuniculus
  5km6-assembly1_A-2  TM=9.879E-01  e=2.589E-16  Homo sapiens
  3o1x-assembly1_A-2  TM=9.633E-01  e=1.576E-16  Oryctolagus cuniculus
  7q2u-assembly2_DDD  TM=9.535E-01  e=1.482E-16  Homo sapiens

Organism: Strigamia maritima (NCBI:txid126957)

Radius of gyration: 40.75 Å; Cα contacts (8 Å, |Δi|>4): 531; chains: 2; bounding box: 115×184×62 Å

Secondary structure (DSSP, 8-state):
--------------------------------------------------HHHHHHH----TT---HHHHHHTTSS---EEEE-SSEEEEE-SS-SSSEEEEEEESS----GGG--GGGHHHHHHHHHHHHHHHHHTT-TT-EEEEEEETTTTT--S-S--EEEEESS---SS--/--------------------------------------------------HHHHHHH----TT---HHHHHHTTSS---EEEE-SSEEEEE-SS-SSSEEEEEEESS----GGG--GGGHHHHHHHHHHHHHHHHHTT-TT-EEEEEEETTTTT--S-S--EEEEESSPPPSS--

Sequence (350 aa):
MASIGMSCVKFGKKLRFLTCTSSLRSIPIVNRIETIAKGSNFATKTKKPDEVKNAQTTQFKPGDKTIFSKILDKSIPATIIYDDNKCIAFMDVTPQAPVHFLVIPRRNIPMISLAEDGDKDLLGHLMLVAKKVAEEQKLDKGYRLVINNGEHGCQSVYHLHIHVIGGRQLGWPPGMASIGMSCVKFGKKLRFLTCTSSLRSIPIVNRIETIAKGSNFATKTKKPDEVKNAQTTQFKPGDKTIFSKILDKSIPATIIYDDNKCIAFMDVTPQAPVHFLVIPRRNIPMISLAEDGDKDLLGHLMLVAKKVAEEQKLDKGYRLVINNGEHGCQSVYHLHIHVIGGRQLGWPPG

pLDDT: mean 77.3, std 31.54, range [17.66, 99.0]